Protein 7F44 (pdb70)

Solvent-accessible surface area: 12799 Å² total; per-residue (Å²): 159,48,0,170,50,33,26,0,0,0,2,27,2,46,29,88,69,21,43,2,30,13,0,0,89,7,0,59,124,18,32,8,83,0,0,0,4,23,57,60,112,183,50,61,129,109,0,52,71,0,19,149,56,9,118,23,53,16,36,18,77,6,62,13,41,33,104,125,9,6,92,76,0,7,65,68,0,38,130,77,4,22,100,46,157,80,91,0,0,19,0,0,0,0,21,30,47,106,10,24,84,96,1,52,109,39,92,88,116,156,15,36,52,198,111,1,22,114,68,0,48,61,32,0,6,88,0,0,40,5,0,2,136,25,0,95,145,16,0,30,49,64,123,6,2,1,1,0,20,7,34,20,11,20,122,43,151,30,112,53,47,19,0,15,6,88,0,17,41,42,0,13,32,11,0,122,168,15,12,99,64,4,36,84,55,28,1,31,0,1,0,0,2,8,6,15,19,96,26,152,72,18,32,63,99,158,46,81,82,152,36,0,50,59,3,57,100,31,2,69,103,120,96,22,10,46,35,119,57,0,0,59,17,0,14,66,2,6,1,72,184,0,85,78,53,70,26,83,30,52,63,23,12,11,24,33,49,101,46,100,117,7,151,86,64,114,187

Nearest PDB structures (foldseek):
  7fcm-assembly1_B  TM=9.815E-01  e=1.476E-53  Moraxella catarrhalis BBH18
  6ahe-assembly1_B  TM=9.814E-01  e=4.246E-41  Acinetobacter baumannii ATCC 19606 = CIP 70.34 = JCM 6841
  7umy-assembly2_D-4  TM=9.791E-01  e=4.805E-41  Acinetobacter baumannii ATCC 19606 = CIP 70.34 = JCM 6841
  7umx-assembly2_F-4  TM=9.691E-01  e=4.246E-41  Acinetobacter baumannii ATCC 19606 = CIP 70.34 = JCM 6841
  4m87-assembly1_A  TM=9.704E-01  e=3.430E-35  Neisseria meningitidis FAM18

Sequence (267 aa):
MLLKGQRF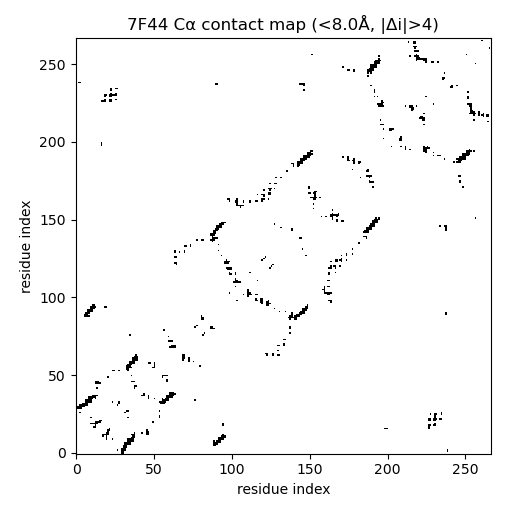VVTGIASKLSIAWAIAESLHREGAQLILTYPNDKIKKRVDMAAEAFDAVAVIECDVGSDESIQVCFDEIAKHWGVGDDKGIDGIVHAIGFAPADQLDGDFTQATTREGSQIAHDISSYSFVALAKAGRELLAARQGSLLTLTYEGSISVLPNYNVMGMAKASLEASVRYLASSLGGEGIRVNAISAGPIRTLAASGIKSFRRMLDVSEKIAPLQRNVSQEEVGNAALFLLSPWASGITGEILFVDAGFNTVAISEKIMM

Radius of gyration: 18.17 Å; Cα contacts (8 Å, |Δi|>4): 540; chains: 1; bounding box: 51×39×46 Å

Foldseek 3Di:
DQQAPAEEEFEDQQACQALSLLLLVLNLVRHYAYEYEAADDVSQVRRVVSCVVRVHPYYAYANLLDLVRLQVRLVVVCVVAVDDLRHAHQEYEAEWFDFPLQCQDFDLVVRHDPVRLVVRQSTLAVSQVSNCVSRQVRCLSVLHEYEYEAAPLLPDPDHSCHSNNVSRVRNLVVQQVSCVVRCVSNYAGEYEHAAQEDDPVQCPDPVSVVVQQVLLQFAPVSHFDGSNLVSVVSSCCRTPVVSVDHSYHHYHGNRNVPGDADPSNVD

Structure (mmCIF, N/CA/C/O backbone):
data_7F44
#
_entry.id   7F44
#
_cell.length_a   76.500
_cell.length_b   76.500
_cell.length_c   99.725
_cell.angle_alpha   90.000
_cell.angle_beta   90.000
_cell.angle_gamma   90.000
#
_symmetry.space_group_name_H-M   'P 42 21 2'
#
loop_
_entity.id
_entity.type
_entity.pdbx_description
1 polymer 'Enoyl-[acyl-carrier-protein] reductase [NADH]'
2 non-polymer NICOTINAMIDE-ADENINE-DINUCLEOTIDE
3 non-polymer 'CALCIUM ION'
4 non-polymer GLYCEROL
5 water water
#
loop_
_atom_site.group_PDB
_atom_site.id
_atom_site.type_symbol
_atom_site.label_atom_id
_atom_site.label_alt_id
_atom_site.label_comp_id
_atom_site.label_asym_id
_atom_site.label_entity_id
_atom_site.label_seq_id
_atom_site.pdbx_PDB_ins_code
_atom_site.Cartn_x
_atom_site.Cartn_y
_atom_site.Cartn_z
_atom_site.occupancy
_atom_site.B_iso_or_equiv
_atom_site.auth_seq_id
_atom_site.auth_comp_id
_atom_site.auth_asym_id
_atom_site.auth_atom_id
_atom_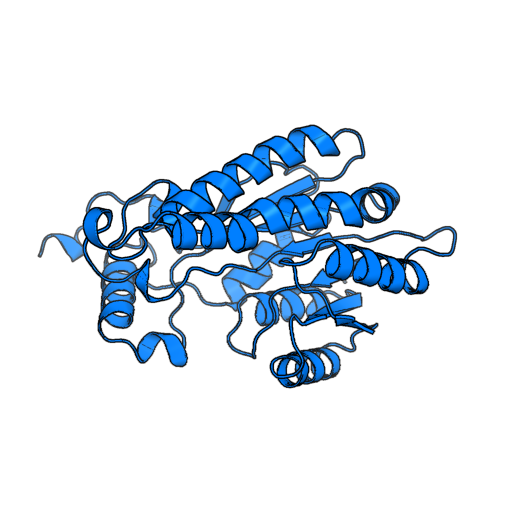site.pdbx_PDB_model_num
ATOM 1 N N . MET A 1 14 ? 5.321 2.950 36.739 1.00 93.86 1 MET A N 1
ATOM 2 C CA . MET A 1 14 ? 4.877 1.540 36.467 1.00 93.48 1 MET A CA 1
ATOM 3 C C . MET A 1 14 ? 5.542 1.037 35.182 1.00 92.40 1 MET A C 1
ATOM 4 O O . MET A 1 14 ? 6.628 0.467 35.260 1.00 87.06 1 MET A O 1
ATOM 9 N N . LEU A 1 15 ? 4.928 1.291 34.006 1.00 89.88 2 LEU A N 1
ATOM 10 C CA . LEU A 1 15 ? 5.300 0.602 32.769 1.00 80.43 2 LEU A CA 1
ATOM 11 C C . LEU A 1 15 ? 6.717 0.944 32.301 1.00 76.79 2 LEU A C 1
ATOM 12 O O . LEU A 1 15 ? 7.383 0.067 31.759 1.00 69.63 2 LEU A O 1
ATOM 17 N N . LEU A 1 16 ? 7.188 2.179 32.553 1.00 74.50 3 LEU A N 1
ATOM 18 C CA . LEU 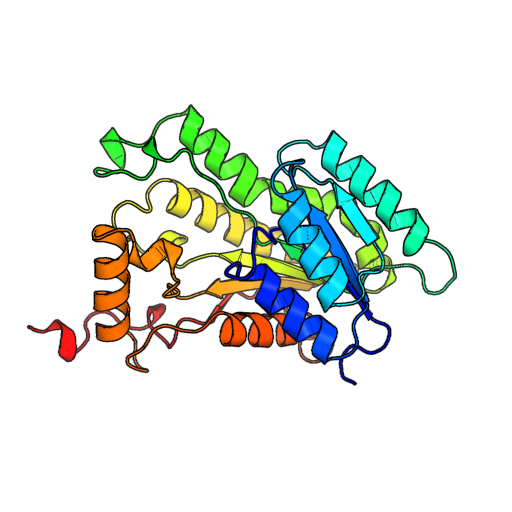A 1 16 ? 8.477 2.627 32.043 1.00 78.14 3 LEU A CA 1
ATOM 19 C C . LEU A 1 16 ? 9.441 2.991 33.174 1.00 84.56 3 LEU A C 1
ATOM 20 O O . LEU A 1 16 ? 10.385 3.764 32.967 1.00 71.58 3 LEU A O 1
ATOM 25 N N . LYS A 1 17 ? 9.216 2.390 34.351 1.00 90.03 4 LYS A N 1
ATOM 26 C CA . LYS A 1 17 ? 10.003 2.619 35.556 1.00 83.75 4 LYS A CA 1
ATOM 27 C C . LYS A 1 17 ? 11.490 2.409 35.266 1.00 73.58 4 LYS A C 1
ATOM 28 O O . LYS A 1 17 ? 11.909 1.320 34.879 1.00 75.90 4 LYS A O 1
ATOM 34 N N . GLY A 1 18 ? 12.285 3.467 35.443 1.00 67.67 5 GLY A N 1
ATOM 35 C CA . GLY A 1 18 ? 13.721 3.353 35.257 1.00 67.67 5 GLY A CA 1
ATOM 36 C C . GLY A 1 18 ? 14.132 3.350 33.785 1.00 73.57 5 GLY A C 1
ATOM 37 O O . GLY A 1 18 ? 15.267 3.018 33.461 1.00 74.71 5 GLY A O 1
ATOM 38 N N . GLN A 1 19 ? 13.218 3.743 32.890 1.00 75.05 6 GLN A N 1
ATOM 39 C CA . GLN A 1 19 ? 13.563 3.806 31.476 1.00 70.55 6 GLN A CA 1
ATOM 40 C C . GLN A 1 19 ? 13.833 5.257 31.076 1.00 57.71 6 GLN A C 1
ATOM 41 O O . GLN A 1 19 ? 13.241 6.181 31.627 1.00 70.30 6 GLN A O 1
ATOM 47 N N . ARG A 1 20 ? 14.719 5.432 30.096 1.00 56.20 7 ARG A N 1
ATOM 48 C CA . ARG A 1 20 ? 15.224 6.742 29.723 1.00 61.34 7 ARG A CA 1
ATOM 49 C C . ARG A 1 20 ? 14.887 7.057 28.268 1.00 63.67 7 ARG A C 1
ATOM 50 O O . ARG A 1 20 ? 15.183 6.257 27.372 1.00 64.69 7 ARG A O 1
ATOM 58 N N . PHE A 1 21 ? 14.354 8.270 28.043 1.00 58.84 8 PHE A N 1
ATOM 59 C CA . PHE A 1 21 ? 13.941 8.706 26.717 1.00 61.45 8 PHE A CA 1
ATOM 60 C C . PHE A 1 21 ? 14.495 10.090 26.395 1.00 56.40 8 PHE A C 1
ATOM 61 O O . PHE A 1 21 ? 14.503 10.962 27.241 1.00 59.54 8 PHE A O 1
ATOM 69 N N . VAL A 1 22 ? 14.963 10.274 25.160 1.00 52.62 9 VAL A N 1
ATOM 70 C CA . VAL A 1 22 ? 15.336 11.575 24.636 1.00 52.06 9 VAL A CA 1
ATOM 71 C C . VAL A 1 22 ? 14.156 12.036 23.782 1.00 59.94 9 VAL A C 1
ATOM 72 O O . VAL A 1 22 ? 13.762 11.328 22.857 1.00 56.27 9 VAL A O 1
ATOM 76 N N . VAL A 1 23 ? 13.572 13.194 24.109 1.00 59.59 10 VAL A N 1
ATOM 77 C CA . VAL A 1 23 ? 12.431 13.716 23.369 1.00 59.39 10 VAL A CA 1
ATOM 78 C C . VAL A 1 23 ? 12.861 15.003 22.679 1.00 63.93 10 VAL A C 1
ATOM 79 O O . VAL A 1 23 ? 13.364 15.915 23.333 1.00 72.15 10 VAL A O 1
ATOM 83 N N . THR A 1 24 ? 12.639 15.076 21.361 1.00 60.84 11 THR A N 1
ATOM 84 C CA . THR A 1 24 ? 12.881 16.291 20.593 1.00 58.45 11 THR A CA 1
ATOM 85 C C . THR A 1 24 ? 11.548 16.888 20.202 1.00 53.29 11 THR A C 1
ATOM 86 O O . THR A 1 24 ? 10.522 16.279 20.450 1.00 63.99 11 THR A O 1
ATOM 90 N N . GLY A 1 25 ? 11.595 18.100 19.657 1.00 54.39 12 GLY A N 1
ATOM 91 C CA . GLY A 1 25 ? 10.472 18.694 18.956 1.00 53.47 12 GLY A CA 1
ATOM 92 C C . GLY A 1 25 ? 9.442 19.355 19.862 1.00 66.48 12 GLY A C 1
ATOM 93 O O . GLY A 1 25 ? 8.445 19.868 19.346 1.00 66.58 12 GLY A O 1
ATOM 94 N N . ILE A 1 26 ? 9.675 19.362 21.190 1.00 63.79 13 ILE A N 1
ATOM 95 C CA . ILE A 1 26 ? 8.814 20.145 22.082 1.00 65.63 13 ILE A CA 1
ATOM 96 C C . ILE A 1 26 ? 8.976 21.638 21.782 1.00 71.89 13 ILE A C 1
ATOM 97 O O . ILE A 1 26 ? 10.010 22.237 22.066 1.00 72.93 13 ILE A O 1
ATOM 102 N N . ALA A 1 27 ? 7.943 22.245 21.197 1.00 75.40 14 ALA A N 1
ATOM 103 C CA . ALA A 1 27 ? 7.994 23.669 20.924 1.00 69.91 14 ALA A CA 1
ATOM 104 C C . ALA A 1 27 ? 7.102 24.399 21.929 1.00 82.40 14 ALA A C 1
ATOM 105 O O . ALA A 1 27 ? 7.377 25.550 22.252 1.00 90.32 14 ALA A O 1
ATOM 107 N N . SER A 1 28 ? 6.059 23.725 22.444 1.00 75.76 15 SER A N 1
ATOM 108 C CA . SER A 1 28 ? 5.141 24.329 23.405 1.00 76.90 15 SER A CA 1
ATOM 109 C C . SER A 1 28 ? 4.235 23.262 24.010 1.00 79.21 15 SER A C 1
ATOM 110 O O . SER A 1 28 ? 4.478 22.077 23.805 1.00 79.13 15 SER A O 1
ATOM 113 N N . LYS A 1 29 ? 3.188 23.709 24.728 1.00 82.07 16 LYS A N 1
ATOM 114 C CA . LYS A 1 29 ? 2.211 22.859 25.404 1.00 85.08 16 LYS A CA 1
ATOM 115 C C . LYS A 1 29 ? 1.294 22.197 24.377 1.00 87.45 16 LYS A C 1
ATOM 116 O O . LYS A 1 29 ? 0.707 21.157 24.666 1.00 86.75 16 LYS A O 1
ATOM 122 N N . LEU A 1 30 ? 1.182 22.809 23.189 1.00 79.09 17 LEU A N 1
ATOM 123 C CA . LEU A 1 30 ? 0.338 22.303 22.115 1.00 87.81 17 LEU A CA 1
ATOM 124 C C . LEU A 1 30 ? 1.062 21.252 21.262 1.00 93.06 17 LEU A C 1
ATOM 125 O O . LEU A 1 30 ? 0.401 20.456 20.600 1.00 94.35 17 LEU A O 1
ATOM 130 N N . SER A 1 31 ? 2.407 21.247 21.287 1.00 85.64 18 SER A N 1
ATOM 131 C CA . SER A 1 31 ? 3.231 20.267 20.590 1.00 72.60 18 SER A CA 1
ATOM 132 C C . SER A 1 31 ? 2.807 18.829 20.922 1.00 82.44 18 SER A C 1
ATOM 133 O O . SER A 1 31 ? 2.578 18.480 22.091 1.00 75.35 18 SER A O 1
ATOM 136 N N . ILE A 1 32 ? 2.752 17.982 19.877 1.00 65.12 19 ILE A N 1
ATOM 137 C CA . ILE A 1 32 ? 2.482 16.567 20.059 1.00 56.52 19 ILE A CA 1
ATOM 138 C C . ILE A 1 32 ? 3.569 15.985 20.952 1.00 56.28 19 ILE A C 1
ATOM 139 O O . ILE A 1 32 ? 3.297 15.088 21.763 1.00 57.52 19 ILE A O 1
ATOM 144 N N . ALA A 1 33 ? 4.790 16.525 20.819 1.00 52.90 20 ALA A N 1
ATOM 145 C CA . ALA A 1 33 ? 5.900 16.011 21.609 1.00 61.01 20 ALA A CA 1
ATOM 146 C C . ALA A 1 33 ? 5.745 16.303 23.114 1.00 62.80 20 ALA A C 1
ATOM 147 O O . ALA A 1 33 ? 6.257 15.540 23.952 1.00 57.25 20 ALA A O 1
ATOM 149 N N . TRP A 1 34 ? 5.027 17.382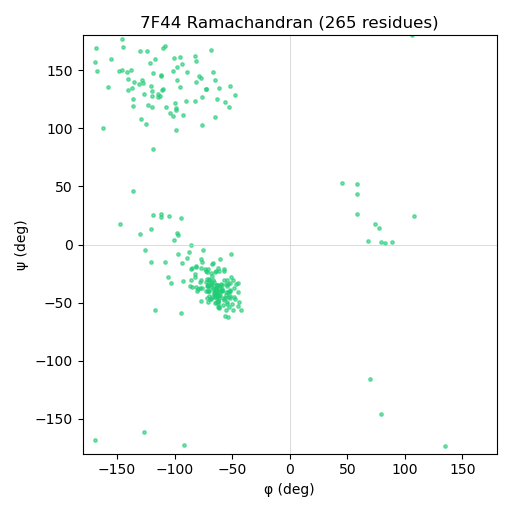 23.470 1.00 56.87 21 TRP A N 1
ATOM 150 C CA . TRP A 1 34 ? 4.727 17.636 24.880 1.00 61.11 21 TRP A CA 1
ATOM 151 C C . TRP A 1 34 ? 3.874 16.487 25.424 1.00 66.03 21 TRP A C 1
ATOM 152 O O . TRP A 1 34 ? 4.131 15.931 26.495 1.00 66.46 21 TRP A O 1
ATOM 163 N N . ALA A 1 35 ? 2.839 16.139 24.657 1.00 66.34 22 ALA A N 1
ATOM 164 C CA . ALA A 1 35 ? 1.918 15.085 25.045 1.00 61.77 22 ALA A CA 1
ATOM 165 C C . ALA A 1 35 ? 2.674 13.760 25.092 1.00 61.17 22 ALA A C 1
ATOM 166 O O . ALA A 1 35 ? 2.460 12.941 25.977 1.00 63.82 22 ALA A O 1
ATOM 168 N N . ILE A 1 36 ? 3.610 13.578 24.160 1.00 61.22 23 ILE A N 1
ATOM 169 C CA . ILE A 1 36 ? 4.389 12.355 24.210 1.00 60.20 23 ILE A CA 1
ATOM 170 C C . ILE A 1 36 ? 5.170 12.344 25.524 1.00 59.10 23 ILE A C 1
ATOM 171 O O . ILE A 1 36 ? 5.085 11.371 26.266 1.00 58.81 23 ILE A O 1
ATOM 176 N N . ALA A 1 37 ? 5.940 13.412 25.792 1.00 62.71 24 ALA A N 1
ATOM 177 C CA . ALA A 1 37 ? 6.712 13.512 27.029 1.00 63.34 24 ALA A CA 1
ATOM 178 C C . ALA A 1 37 ? 5.825 13.171 28.230 1.00 64.36 24 ALA A C 1
ATOM 179 O O . ALA A 1 37 ? 6.177 12.326 29.058 1.00 60.01 24 ALA A O 1
ATOM 181 N N . GLU A 1 38 ? 4.617 13.744 28.229 1.00 62.49 25 GLU A N 1
ATOM 182 C CA . GLU A 1 38 ? 3.655 13.587 29.305 1.00 68.53 25 GLU A CA 1
ATOM 183 C C . GLU A 1 38 ? 3.327 12.121 29.532 1.00 73.90 25 GLU A C 1
ATOM 184 O O . GLU A 1 38 ? 3.394 11.661 30.671 1.00 72.13 25 GLU A O 1
ATOM 190 N N . SER A 1 39 ? 2.958 11.413 28.452 1.00 72.60 26 SER A N 1
ATOM 191 C CA . SER A 1 39 ? 2.594 10.006 28.547 1.00 65.41 26 SER A CA 1
ATOM 192 C C . SER A 1 39 ? 3.757 9.202 29.124 1.00 65.58 26 SER A C 1
ATOM 193 O O . SER A 1 39 ? 3.538 8.277 29.908 1.00 67.45 26 SER A O 1
ATOM 196 N N . LEU A 1 40 ? 4.991 9.550 28.714 1.00 64.42 27 LEU A N 1
ATOM 197 C CA . LEU A 1 40 ? 6.172 8.777 29.093 1.00 67.48 27 LEU A CA 1
ATOM 198 C C . LEU A 1 40 ? 6.455 8.967 30.591 1.00 73.15 27 LEU A C 1
ATOM 199 O O . LEU A 1 40 ? 6.753 8.013 31.309 1.00 75.69 27 LEU A O 1
ATOM 204 N N . HIS A 1 41 ? 6.366 10.218 31.048 1.00 70.62 28 HIS A N 1
ATOM 205 C CA . HIS A 1 41 ? 6.587 10.582 32.438 1.00 72.17 28 HIS A CA 1
ATOM 206 C C . HIS A 1 41 ? 5.548 9.889 33.320 1.00 74.24 28 HIS A C 1
ATOM 207 O O . HIS A 1 41 ? 5.908 9.198 34.269 1.00 74.62 28 HIS A O 1
ATOM 214 N N . ARG A 1 42 ? 4.265 10.028 32.956 1.00 74.86 29 ARG A N 1
ATOM 215 C CA . ARG A 1 42 ? 3.152 9.407 33.664 1.00 68.25 29 ARG A CA 1
ATOM 216 C C . ARG A 1 42 ? 3.460 7.945 34.002 1.00 76.02 29 ARG A C 1
ATOM 217 O O . ARG A 1 42 ? 3.026 7.454 35.044 1.00 81.16 29 ARG A O 1
ATOM 225 N N . GLU A 1 43 ? 4.225 7.260 33.135 1.00 76.37 30 GLU A N 1
ATOM 226 C CA . GLU A 1 43 ? 4.438 5.828 33.273 1.00 66.84 30 GLU A CA 1
ATOM 227 C C . GLU A 1 43 ? 5.789 5.526 33.917 1.00 73.08 30 GLU A C 1
ATOM 228 O O . GLU A 1 43 ? 6.179 4.359 34.016 1.00 71.82 30 GLU A O 1
ATOM 234 N N . GLY A 1 44 ? 6.513 6.579 34.318 1.00 69.31 31 GLY A N 1
ATOM 235 C CA . GLY A 1 44 ? 7.622 6.394 35.234 1.00 66.53 31 GLY A CA 1
ATOM 236 C C . GLY A 1 44 ? 8.981 6.561 34.570 1.00 72.55 31 GLY A C 1
ATOM 237 O O . GLY A 1 44 ? 9.988 6.035 35.058 1.00 78.87 31 GLY A O 1
ATOM 238 N N . ALA A 1 45 ? 9.006 7.319 33.474 1.00 70.82 32 ALA A N 1
ATOM 239 C CA . ALA A 1 45 ? 10.208 7.380 32.660 1.00 69.12 32 ALA A CA 1
ATOM 240 C C . ALA A 1 45 ? 11.008 8.623 33.016 1.00 64.81 32 ALA A C 1
ATOM 241 O O . ALA A 1 45 ? 10.431 9.641 33.385 1.00 67.15 32 ALA A O 1
ATOM 243 N N . GLN A 1 46 ? 12.327 8.526 32.803 1.00 61.86 33 GLN A N 1
ATOM 244 C CA . GLN A 1 46 ? 13.249 9.643 32.879 1.00 64.81 33 GLN A CA 1
ATOM 245 C C . GLN A 1 46 ? 13.486 10.224 31.488 1.00 65.71 33 GLN A C 1
ATOM 246 O O . GLN A 1 46 ? 13.801 9.500 30.542 1.00 71.25 33 GLN A O 1
ATOM 252 N N . LEU A 1 47 ? 13.457 11.551 31.418 1.00 64.44 34 LEU A N 1
ATOM 253 C CA . LEU A 1 47 ? 13.454 12.276 30.165 1.00 65.47 34 LEU A CA 1
ATOM 254 C C . LEU A 1 47 ? 14.670 13.192 30.072 1.00 71.08 34 LEU A C 1
ATOM 255 O O . LEU A 1 47 ? 15.009 13.906 31.013 1.00 70.68 34 LEU A O 1
ATOM 260 N N . ILE A 1 48 ? 15.294 13.200 28.898 1.00 65.90 35 ILE A N 1
ATOM 261 C CA . ILE A 1 48 ? 16.041 14.365 28.476 1.00 56.64 35 ILE A CA 1
ATOM 262 C C . ILE A 1 48 ? 15.269 14.986 27.322 1.00 67.92 35 ILE A C 1
ATOM 263 O O . ILE A 1 48 ? 14.778 14.278 26.443 1.00 77.86 35 ILE A O 1
ATOM 268 N N . LEU A 1 49 ? 15.117 16.309 27.386 1.00 73.46 36 LEU A N 1
ATOM 269 C CA . LEU A 1 49 ? 14.437 17.099 26.375 1.00 62.36 36 LEU A CA 1
ATOM 270 C C . LEU A 1 49 ? 15.482 17.965 25.684 1.00 68.72 36 LEU A C 1
ATOM 271 O O . LEU A 1 49 ? 16.466 18.360 26.303 1.00 68.41 36 LEU A O 1
ATOM 276 N N . THR A 1 50 ? 15.289 18.193 24.383 1.00 62.54 37 THR A N 1
ATOM 277 C CA . THR A 1 50 ? 16.209 18.986 23.594 1.00 60.00 37 THR A CA 1
ATOM 278 C C . THR A 1 50 ? 15.462 20.213 23.102 1.00 58.39 37 THR A C 1
ATOM 279 O O . THR A 1 50 ? 14.246 20.211 23.087 1.00 57.81 37 THR A O 1
ATOM 283 N N . TYR A 1 51 ? 16.203 21.260 22.719 1.00 62.73 38 TYR A N 1
ATOM 284 C CA . TYR A 1 51 ? 15.609 22.464 22.161 1.00 60.08 38 TYR A CA 1
ATOM 285 C C . TYR A 1 51 ? 16.478 22.887 20.983 1.00 64.88 38 TYR A C 1
ATOM 286 O O . TYR A 1 51 ? 17.679 22.581 20.958 1.00 67.21 38 TYR A O 1
ATOM 295 N N . PRO A 1 52 ? 15.895 23.541 19.952 1.00 61.91 39 PRO A N 1
ATOM 296 C CA . PRO A 1 52 ? 16.651 23.876 18.744 1.00 66.23 39 PRO A CA 1
ATOM 297 C C . PRO A 1 52 ? 17.425 25.180 18.874 1.00 70.69 39 PRO A C 1
ATOM 298 O O . PRO A 1 52 ? 18.520 25.287 18.337 1.00 77.05 39 PRO A O 1
ATOM 302 N N . ASN A 1 53 ? 16.821 26.155 19.567 1.00 84.84 40 ASN A N 1
ATOM 303 C CA . ASN A 1 53 ? 17.317 27.517 19.683 1.00 87.06 40 ASN A CA 1
ATOM 304 C C . ASN A 1 53 ? 16.979 28.061 21.071 1.00 98.97 40 ASN A C 1
ATOM 305 O O . ASN A 1 53 ? 16.274 27.411 21.852 1.00 82.98 40 ASN A O 1
ATOM 310 N N . ASP A 1 54 ? 17.440 29.297 21.321 1.00 108.07 41 ASP A N 1
ATOM 311 C CA . ASP A 1 54 ? 17.327 29.950 22.615 1.00 101.61 41 ASP A CA 1
ATOM 312 C C . ASP A 1 54 ? 15.907 30.464 22.847 1.00 101.31 41 ASP A C 1
ATOM 313 O O . ASP A 1 54 ? 15.441 30.482 23.987 1.00 94.25 41 ASP A O 1
ATOM 318 N N . LYS A 1 55 ? 15.207 30.831 21.764 1.00 107.33 42 LYS A N 1
ATOM 319 C CA . LYS A 1 55 ? 13.865 31.381 21.904 1.00 104.10 42 LYS A CA 1
ATOM 320 C C . LYS A 1 55 ? 12.827 30.296 22.181 1.00 110.16 42 LYS A C 1
ATOM 321 O O . LYS A 1 55 ? 11.757 30.598 22.705 1.00 117.82 42 LYS A O 1
ATOM 327 N N . ILE A 1 56 ? 13.151 29.041 21.846 1.00 110.57 43 ILE A N 1
ATOM 328 C CA . ILE A 1 56 ? 12.242 27.933 22.101 1.00 101.38 43 ILE A CA 1
ATOM 329 C C . ILE A 1 56 ? 12.596 27.304 23.446 1.00 91.94 43 ILE A C 1
ATOM 330 O O . ILE A 1 56 ? 11.787 26.590 24.042 1.00 91.77 43 ILE A O 1
ATOM 335 N N . LYS A 1 57 ? 13.797 27.629 23.931 1.00 78.55 44 LYS A N 1
ATOM 336 C CA . LYS A 1 57 ? 14.321 27.057 25.157 1.00 76.17 44 LYS A CA 1
ATOM 337 C C . LYS A 1 57 ? 13.349 27.257 26.322 1.00 76.28 44 LYS A C 1
ATOM 338 O O . LYS A 1 57 ? 13.275 26.400 27.200 1.00 76.26 44 LYS A O 1
ATOM 344 N N . LYS A 1 58 ? 12.566 28.345 26.300 1.00 78.00 45 LYS A N 1
ATOM 345 C CA . LYS A 1 58 ? 11.704 28.668 27.429 1.00 81.52 45 LYS A CA 1
ATOM 346 C C . LYS A 1 58 ? 10.621 27.607 27.592 1.00 77.25 45 LYS A C 1
ATOM 347 O O . LYS A 1 58 ? 10.319 27.204 28.714 1.00 83.61 45 LYS A O 1
ATOM 353 N N . ARG A 1 59 ? 10.038 27.175 26.468 1.00 86.61 46 ARG A N 1
ATOM 354 C CA . ARG A 1 59 ? 8.925 26.240 26.515 1.00 82.02 46 ARG A CA 1
ATOM 355 C C . ARG A 1 59 ? 9.443 24.876 26.939 1.00 74.63 46 ARG A C 1
ATOM 356 O O . ARG A 1 59 ? 8.790 24.177 27.709 1.00 68.18 46 ARG A O 1
ATOM 364 N N . VAL A 1 60 ? 10.655 24.554 26.481 1.00 69.38 47 VAL A N 1
ATOM 365 C CA . VAL A 1 60 ? 11.272 23.296 26.851 1.00 73.29 47 VAL A CA 1
ATOM 366 C C . VAL A 1 60 ? 11.498 23.238 28.365 1.00 74.18 47 VAL A C 1
ATOM 367 O O . VAL A 1 60 ? 11.084 22.265 28.996 1.00 70.75 47 VAL A O 1
ATOM 371 N N . ASP A 1 61 ? 12.081 24.302 28.953 1.00 79.40 48 ASP A N 1
ATOM 372 C CA . ASP A 1 61 ? 12.324 24.391 30.394 1.00 68.66 48 ASP A CA 1
ATOM 373 C C . ASP A 1 61 ? 11.045 24.098 31.194 1.00 67.71 48 ASP A C 1
ATOM 374 O O . ASP A 1 61 ? 11.043 23.309 32.142 1.00 68.18 48 ASP A O 1
ATOM 379 N N . MET A 1 62 ? 9.925 24.696 30.787 1.00 63.32 49 MET A N 1
ATOM 380 C CA . MET A 1 62 ? 8.670 24.439 31.480 1.00 75.78 49 MET A CA 1
ATOM 381 C C . MET A 1 62 ? 8.329 22.948 31.448 1.00 78.97 49 MET A C 1
ATOM 382 O O . MET A 1 62 ? 7.876 22.390 32.444 1.00 85.98 49 MET A O 1
ATOM 387 N N . ALA A 1 63 ? 8.610 22.292 30.318 1.00 77.97 50 ALA A N 1
ATOM 388 C CA . ALA A 1 63 ? 8.405 20.859 30.220 1.00 73.98 50 ALA A CA 1
ATOM 389 C C . ALA A 1 63 ? 9.352 20.145 31.179 1.00 70.44 50 ALA A C 1
ATOM 390 O O . ALA A 1 63 ? 8.943 19.232 31.898 1.00 76.61 50 ALA A O 1
ATOM 392 N N . ALA A 1 64 ? 10.619 20.575 31.177 1.00 67.33 51 ALA A N 1
ATOM 393 C CA . ALA A 1 64 ? 11.609 20.097 32.133 1.00 74.98 51 ALA A CA 1
ATOM 394 C C . ALA A 1 64 ? 11.031 20.137 33.545 1.00 77.45 51 ALA A C 1
ATOM 395 O O . ALA A 1 64 ? 11.108 19.144 34.276 1.00 77.86 51 ALA A O 1
ATOM 397 N N . GLU A 1 65 ? 10.402 21.272 33.881 1.00 73.34 52 GLU A N 1
ATOM 398 C CA . GLU A 1 65 ? 9.740 21.450 35.166 1.00 81.79 52 GLU A CA 1
ATOM 399 C C . GLU A 1 65 ? 8.613 20.435 35.338 1.00 79.21 52 GLU A C 1
ATOM 400 O O . GLU A 1 65 ? 8.571 19.716 36.329 1.00 84.18 52 GLU A O 1
ATOM 406 N N . ALA A 1 66 ? 7.687 20.382 34.378 1.00 80.83 53 ALA A N 1
ATOM 407 C CA . ALA A 1 66 ? 6.496 19.563 34.553 1.00 77.12 53 ALA A CA 1
ATOM 408 C C . ALA A 1 66 ? 6.829 18.073 34.698 1.00 74.42 53 ALA A C 1
ATOM 409 O O . ALA A 1 66 ? 6.018 17.305 35.216 1.00 70.44 53 ALA A O 1
ATOM 411 N N . PHE A 1 67 ? 8.014 17.646 34.247 1.00 73.25 54 PHE A N 1
ATOM 412 C CA . PHE A 1 67 ? 8.238 16.217 34.091 1.00 83.12 54 PHE A CA 1
ATOM 413 C C . PHE A 1 67 ? 9.542 15.777 34.752 1.00 87.63 54 PHE A C 1
ATOM 414 O O . PHE A 1 67 ? 9.960 14.637 34.555 1.00 93.34 54 PHE A O 1
ATOM 422 N N . ASP A 1 68 ? 10.179 16.681 35.512 1.00 87.29 55 ASP A N 1
ATOM 423 C CA . ASP A 1 68 ? 11.376 16.373 36.285 1.00 85.59 55 ASP A CA 1
ATOM 424 C C . ASP A 1 68 ? 12.489 15.869 35.368 1.00 77.52 55 ASP A C 1
ATOM 425 O O . ASP A 1 68 ? 13.088 14.832 35.634 1.00 79.38 55 ASP A O 1
ATOM 430 N N . ALA A 1 69 ? 12.780 16.634 34.312 1.00 81.31 56 ALA A N 1
ATOM 431 C CA . ALA A 1 69 ? 13.734 16.239 33.288 1.00 73.26 56 ALA A CA 1
ATOM 432 C C . ALA A 1 69 ? 15.133 16.103 33.879 1.00 78.43 56 ALA A C 1
ATOM 433 O O . ALA A 1 69 ? 15.656 17.037 34.476 1.00 89.42 56 ALA A O 1
ATOM 435 N N . VAL A 1 70 ? 15.732 14.928 33.684 1.00 73.09 57 VAL A N 1
ATOM 436 C CA . VAL A 1 70 ? 17.140 14.709 33.951 1.00 64.81 57 VAL A CA 1
ATOM 437 C C . VAL A 1 70 ? 17.955 15.880 33.398 1.00 67.11 57 VAL A C 1
ATOM 438 O O . VAL A 1 70 ? 18.893 16.327 34.049 1.00 87.53 57 VAL A O 1
ATOM 442 N N . ALA A 1 71 ? 17.619 16.384 32.204 1.00 66.95 58 ALA A N 1
ATOM 443 C CA . ALA A 1 71 ? 18.473 17.365 31.541 1.00 58.58 58 ALA A CA 1
ATOM 444 C C . ALA A 1 71 ? 17.745 17.975 30.355 1.00 70.47 58 ALA A C 1
ATOM 445 O O . ALA A 1 71 ? 16.839 17.348 29.816 1.00 83.51 58 ALA A O 1
ATOM 447 N N . VAL A 1 72 ? 18.181 19.182 29.959 1.00 67.66 59 VAL A N 1
ATOM 448 C CA . VAL A 1 72 ? 17.650 19.930 28.830 1.00 64.16 59 VAL A CA 1
ATOM 449 C C . VAL A 1 72 ? 18.829 20.356 27.964 1.00 72.81 59 VAL A C 1
ATOM 450 O O . VAL A 1 72 ? 19.555 21.267 28.347 1.00 86.66 59 VAL A O 1
ATOM 454 N N . ILE A 1 73 ? 18.974 19.734 26.783 1.00 61.39 60 ILE A N 1
ATOM 455 C CA . ILE A 1 73 ? 20.155 19.904 25.954 1.00 57.20 60 ILE A CA 1
ATOM 456 C C . ILE A 1 73 ? 19.792 20.500 24.595 1.00 67.18 60 ILE A C 1
ATOM 457 O O . ILE A 1 73 ? 18.704 20.288 24.052 1.00 65.59 60 ILE A O 1
ATOM 462 N N . GLU A 1 74 ? 20.711 21.297 24.056 1.00 67.85 61 GLU A N 1
ATOM 463 C CA . GLU A 1 74 ? 20.442 21.945 22.788 1.00 72.65 61 GLU A CA 1
ATOM 464 C C . GLU A 1 74 ? 20.667 20.911 21.693 1.00 75.40 61 GLU A C 1
ATOM 465 O O . GLU A 1 74 ? 21.555 20.069 21.820 1.00 83.36 61 GLU A O 1
ATOM 471 N N . CYS A 1 75 ? 19.849 20.997 20.635 1.00 71.42 62 CYS A N 1
ATOM 472 C CA . CYS A 1 75 ? 19.939 20.096 19.497 1.00 72.12 62 CYS A CA 1
ATOM 473 C C . CYS A 1 75 ? 19.199 20.690 18.301 1.00 67.92 62 CYS A C 1
ATOM 474 O O . CYS A 1 75 ? 17.972 20.643 18.229 1.00 72.37 62 CYS A O 1
ATOM 477 N N . ASP A 1 76 ? 19.979 21.281 17.393 1.00 70.39 63 ASP A N 1
ATOM 478 C CA . ASP A 1 76 ? 19.525 21.676 16.072 1.00 80.04 63 ASP A CA 1
ATOM 479 C C . ASP A 1 76 ? 19.823 20.520 15.120 1.00 73.43 63 ASP A C 1
ATOM 480 O O . ASP A 1 76 ? 20.986 20.235 14.840 1.00 65.57 63 ASP A O 1
ATOM 485 N N . VAL A 1 77 ? 18.760 19.862 14.639 1.00 73.10 64 VAL A N 1
ATOM 486 C CA . VAL A 1 77 ? 18.886 18.687 13.791 1.00 66.46 64 VAL A CA 1
ATOM 487 C C . VAL A 1 77 ? 19.295 19.119 12.391 1.00 64.76 64 VAL A C 1
ATOM 488 O O . VAL A 1 77 ? 19.555 18.277 11.543 1.00 72.90 64 VAL A O 1
ATOM 492 N N . GLY A 1 78 ? 19.359 20.435 12.169 1.00 69.86 65 GLY A N 1
ATOM 493 C CA . GLY A 1 78 ? 20.005 20.989 10.989 1.00 69.37 65 GLY A CA 1
ATOM 494 C C . GLY A 1 78 ? 21.534 20.985 11.061 1.00 77.04 65 GLY A C 1
ATOM 495 O O . GLY A 1 78 ? 22.182 21.216 10.051 1.00 86.16 65 GLY A O 1
ATOM 496 N N . SER A 1 79 ? 22.116 20.734 12.245 1.00 84.38 66 SER A N 1
ATOM 497 C CA . SER A 1 79 ? 23.564 20.765 12.416 1.00 73.53 66 SER A CA 1
ATOM 498 C C . SER A 1 79 ? 24.096 19.434 12.956 1.00 78.65 66 SER A C 1
ATOM 499 O O . SER A 1 79 ? 23.732 18.986 14.046 1.00 79.58 66 SER A O 1
ATOM 502 N N . ASP A 1 80 ? 24.974 18.797 12.177 1.00 71.67 67 ASP A N 1
ATOM 503 C CA . ASP A 1 80 ? 25.512 17.509 12.567 1.00 77.45 67 ASP A CA 1
ATOM 504 C C . ASP A 1 80 ? 26.322 17.719 13.839 1.00 83.88 67 ASP A C 1
ATOM 505 O O . ASP A 1 80 ? 26.343 16.866 14.722 1.00 88.60 67 ASP A O 1
ATOM 510 N N . GLU A 1 81 ? 26.973 18.884 13.912 1.00 82.60 68 GLU A N 1
ATOM 511 C CA . GLU A 1 81 ? 27.840 19.227 15.023 1.00 92.99 68 GLU A CA 1
ATOM 512 C C . GLU A 1 81 ? 26.981 19.383 16.275 1.00 92.05 68 GLU A C 1
ATOM 513 O O . GLU A 1 81 ? 27.309 18.845 17.336 1.00 87.93 68 GLU A O 1
ATOM 519 N N . SER A 1 82 ? 25.858 20.097 16.115 1.00 81.30 69 SER A N 1
ATOM 520 C CA . SER A 1 82 ? 24.881 20.262 17.178 1.00 78.25 69 SER A CA 1
ATOM 521 C C . SER A 1 82 ? 24.402 18.900 17.698 1.00 81.08 69 SER A C 1
ATOM 522 O O . SER A 1 82 ? 24.275 18.701 18.910 1.00 73.32 69 SER A O 1
ATOM 525 N N . ILE A 1 83 ? 24.172 17.946 16.781 1.00 69.64 70 ILE A N 1
ATOM 526 C CA . ILE A 1 83 ? 23.619 16.658 17.171 1.00 73.43 70 ILE A CA 1
ATOM 527 C C . ILE A 1 83 ? 24.690 15.879 17.929 1.00 74.76 70 ILE A C 1
ATOM 528 O O . ILE A 1 83 ? 24.391 15.201 18.911 1.00 71.73 70 ILE A O 1
ATOM 533 N N . GLN A 1 84 ? 25.937 15.979 17.453 1.00 76.07 71 GLN A N 1
ATOM 534 C CA . GLN A 1 84 ? 27.027 15.212 18.032 1.00 76.15 71 GLN A CA 1
ATOM 535 C C . GLN A 1 84 ? 27.229 15.625 19.484 1.00 78.58 71 GLN A C 1
ATOM 536 O O . GLN A 1 84 ? 27.377 14.771 20.359 1.00 84.76 71 GLN A O 1
ATOM 542 N N . VAL A 1 85 ? 27.208 16.939 19.728 1.00 72.44 72 VAL A N 1
ATOM 543 C CA . VAL A 1 85 ? 27.533 17.427 21.055 1.00 72.93 72 VAL A CA 1
ATOM 544 C C . VAL A 1 85 ? 26.385 17.099 22.015 1.00 79.75 72 VAL A C 1
ATOM 545 O O . VAL A 1 85 ? 26.607 16.722 23.176 1.00 72.51 72 VAL A O 1
ATOM 549 N N . CYS A 1 86 ? 25.158 17.164 21.483 1.00 71.05 73 CYS A N 1
ATOM 550 C CA . CYS A 1 86 ? 23.982 16.758 22.228 1.00 65.45 73 CYS A CA 1
ATOM 551 C C . CYS A 1 86 ? 24.195 15.330 22.727 1.00 64.26 73 CYS A C 1
ATOM 552 O O . CYS A 1 86 ? 24.060 15.037 23.911 1.00 67.64 73 CYS A O 1
ATOM 555 N N . PHE A 1 87 ? 24.579 14.432 21.824 1.00 62.98 74 PHE A N 1
ATOM 556 C CA . PHE A 1 87 ? 24.701 13.046 22.236 1.00 74.14 74 PHE A CA 1
ATOM 557 C C . PHE A 1 87 ? 25.915 12.849 23.151 1.00 71.38 74 PHE A C 1
ATOM 558 O O . PHE A 1 87 ? 25.924 11.930 23.966 1.00 78.03 74 PHE A O 1
ATOM 566 N N . ASP A 1 88 ? 26.916 13.733 23.056 1.00 75.87 75 ASP A N 1
ATOM 567 C CA . ASP A 1 88 ? 28.017 13.737 24.015 1.00 73.02 75 ASP A CA 1
ATOM 568 C C . ASP A 1 88 ? 27.507 14.068 25.412 1.00 68.32 75 ASP A C 1
ATOM 569 O O . ASP A 1 88 ? 27.817 13.346 26.357 1.00 76.27 75 ASP A O 1
ATOM 574 N N . GLU A 1 89 ? 26.721 15.150 25.520 1.00 63.95 76 GLU A N 1
ATOM 575 C CA . GLU A 1 89 ? 26.100 15.526 26.782 1.00 65.16 76 GLU A CA 1
ATOM 576 C C . GLU A 1 89 ? 25.272 14.363 27.338 1.00 79.71 76 GLU A C 1
ATOM 577 O O . GLU A 1 89 ? 25.333 14.082 28.545 1.00 72.96 76 GLU A O 1
ATOM 583 N N . ILE A 1 90 ? 24.497 13.698 26.454 1.00 66.54 77 ILE A N 1
ATOM 584 C CA . ILE A 1 90 ? 23.614 12.622 26.880 1.00 65.31 77 ILE A CA 1
ATOM 585 C C . ILE A 1 90 ? 24.464 11.468 27.417 1.00 60.36 77 ILE A C 1
ATOM 586 O O . ILE A 1 90 ? 24.097 10.816 28.393 1.00 60.34 77 ILE A O 1
ATOM 591 N N . ALA A 1 91 ? 25.603 11.211 26.769 1.00 56.63 78 ALA A N 1
ATOM 592 C CA . ALA A 1 91 ? 26.502 10.156 27.216 1.00 71.91 78 ALA A CA 1
ATOM 593 C C . ALA A 1 91 ? 26.837 10.288 28.710 1.00 77.20 78 ALA A C 1
ATOM 594 O O . ALA A 1 91 ? 27.025 9.283 29.392 1.00 77.78 78 ALA A O 1
ATOM 596 N N . LYS A 1 92 ? 26.905 11.522 29.228 1.00 73.16 79 LYS A N 1
ATOM 597 C CA . LYS A 1 92 ? 27.445 11.753 30.560 1.00 73.52 79 LYS A CA 1
ATOM 598 C C . LYS A 1 92 ? 26.395 11.483 31.628 1.00 80.17 79 LYS A C 1
ATOM 599 O O . LYS A 1 92 ? 26.749 11.212 32.778 1.00 80.47 79 LYS A O 1
ATOM 605 N N . HIS A 1 93 ? 25.114 11.603 31.251 1.00 74.59 80 HIS A N 1
ATOM 606 C CA . HIS A 1 93 ? 24.056 11.187 32.157 1.00 70.07 80 HIS A CA 1
ATOM 607 C C . HIS A 1 93 ? 23.774 9.697 31.985 1.00 80.27 80 HIS A C 1
ATOM 608 O O . HIS A 1 93 ? 23.468 9.025 32.966 1.00 69.52 80 HIS A O 1
ATOM 615 N N . TRP A 1 94 ? 23.866 9.193 30.740 1.00 77.04 81 TRP A N 1
ATOM 616 C CA . TRP A 1 94 ? 23.181 7.955 30.418 1.00 74.27 81 TRP A CA 1
ATOM 617 C C . TRP A 1 94 ? 24.127 6.916 29.832 1.00 76.66 81 TRP A C 1
ATOM 618 O O . TRP A 1 94 ? 23.751 5.758 29.656 1.00 77.88 81 TRP A O 1
ATOM 629 N N . GLY A 1 95 ? 25.382 7.315 29.621 1.00 85.20 82 GLY A N 1
ATOM 630 C CA . GLY A 1 95 ? 26.353 6.414 29.027 1.00 85.73 82 GLY A CA 1
ATOM 631 C C . GLY A 1 95 ? 27.459 5.985 29.990 1.00 80.33 82 GLY A C 1
ATOM 632 O O . GLY A 1 95 ? 28.525 5.589 29.537 1.00 86.70 82 GLY A O 1
ATOM 633 N N . VAL A 1 96 ? 27.211 6.039 31.302 1.00 85.62 83 VAL A N 1
ATOM 634 C CA . VAL A 1 96 ? 28.218 5.593 32.256 1.00 85.36 83 VAL A CA 1
ATOM 635 C C . VAL A 1 96 ? 27.588 4.578 33.201 1.00 86.90 83 VAL A C 1
ATOM 636 O O . VAL A 1 96 ? 26.454 4.754 33.636 1.00 102.79 83 VAL A O 1
ATOM 640 N N . GLY A 1 97 ? 28.340 3.517 33.513 1.00 86.38 84 GLY A N 1
ATOM 641 C CA . GLY A 1 97 ? 27.835 2.467 34.380 1.00 92.14 84 GLY A CA 1
ATOM 642 C C . GLY A 1 97 ? 27.497 1.217 33.574 1.00 99.97 84 GLY A C 1
ATOM 643 O O . GLY A 1 97 ? 27.661 1.189 32.357 1.00 97.69 84 GLY A O 1
ATOM 644 N N . ASP A 1 98 ? 27.023 0.182 34.268 1.00 111.24 85 ASP A N 1
ATOM 645 C CA . ASP A 1 98 ? 26.736 -1.088 33.621 1.00 116.23 85 ASP A CA 1
ATOM 646 C C . ASP A 1 98 ? 25.333 -1.029 33.021 1.00 114.29 85 ASP A C 1
ATOM 647 O O . ASP A 1 98 ? 25.002 -1.788 32.112 1.00 111.46 85 ASP A O 1
ATOM 652 N N . ASP A 1 99 ? 24.548 -0.082 33.544 1.00 99.77 86 ASP A N 1
ATOM 653 C CA . ASP A 1 99 ? 23.172 0.205 33.189 1.00 93.12 86 ASP A CA 1
ATOM 654 C C . ASP A 1 99 ? 23.139 1.320 32.142 1.00 92.28 86 ASP A C 1
ATOM 655 O O . ASP A 1 99 ? 22.137 2.027 32.013 1.00 88.23 86 ASP A O 1
ATOM 660 N N . LYS A 1 100 ? 24.251 1.497 31.419 1.00 71.48 87 LYS A N 1
ATOM 661 C CA . LYS A 1 100 ? 24.356 2.549 30.425 1.00 85.44 87 LYS A CA 1
ATOM 662 C C . LYS A 1 100 ? 23.388 2.274 29.268 1.00 79.50 87 LYS A C 1
ATOM 663 O O . LYS A 1 100 ? 23.107 1.123 28.949 1.00 67.81 87 LYS A O 1
ATOM 669 N N . GLY A 1 101 ? 22.872 3.348 28.657 1.00 73.11 88 GLY A N 1
ATOM 670 C CA . GLY A 1 101 ? 22.063 3.261 27.449 1.00 71.83 88 GLY A CA 1
ATOM 671 C C . GLY A 1 101 ? 20.809 4.132 27.490 1.00 71.23 88 GLY A C 1
ATOM 672 O O . GLY A 1 101 ? 20.605 4.916 28.409 1.00 65.70 88 GLY A O 1
ATOM 673 N N . ILE A 1 102 ? 19.964 3.984 26.468 1.00 76.94 89 ILE A N 1
ATOM 674 C CA . ILE A 1 102 ? 18.768 4.794 26.285 1.00 65.99 89 ILE A CA 1
ATOM 675 C C . ILE A 1 102 ? 17.681 3.854 25.780 1.00 62.40 89 ILE A C 1
ATOM 676 O O . ILE A 1 102 ? 17.975 3.008 24.938 1.00 55.20 89 ILE A O 1
ATOM 681 N N . ASP A 1 103 ? 16.441 4.069 26.236 1.00 61.18 90 ASP A N 1
ATOM 682 C CA . ASP A 1 103 ? 15.323 3.192 25.924 1.00 64.05 90 ASP A CA 1
ATOM 683 C C . ASP A 1 103 ? 14.579 3.703 24.690 1.00 63.55 90 ASP A C 1
ATOM 684 O O . ASP A 1 103 ? 14.067 2.903 23.913 1.00 70.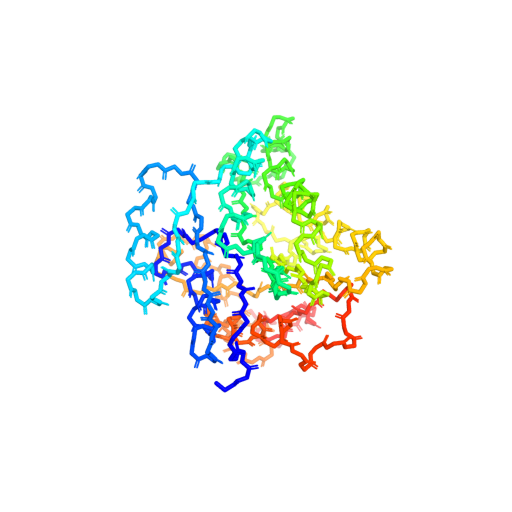65 90 ASP A O 1
ATOM 689 N N . GLY A 1 104 ? 14.559 5.023 24.481 1.00 55.88 91 GLY A N 1
ATOM 690 C CA . GLY A 1 104 ? 14.022 5.545 23.236 1.00 62.55 91 GLY A CA 1
ATOM 691 C C . GLY A 1 104 ? 14.551 6.921 22.838 1.00 57.94 91 GLY A C 1
ATOM 692 O O . GLY A 1 104 ? 15.040 7.672 23.674 1.00 56.85 91 GLY A O 1
ATOM 693 N N . ILE A 1 105 ? 14.420 7.235 21.542 1.00 52.10 92 ILE A N 1
ATOM 694 C CA . ILE A 1 105 ? 14.578 8.581 21.014 1.00 51.19 92 ILE A CA 1
ATOM 695 C C . ILE A 1 105 ? 13.328 8.926 20.215 1.00 53.35 92 ILE A C 1
ATOM 696 O O . ILE A 1 105 ? 12.930 8.160 19.336 1.00 59.47 92 ILE A O 1
ATOM 701 N N . VAL A 1 106 ? 12.745 10.090 20.516 1.00 51.27 93 VAL A N 1
ATOM 702 C CA . VAL A 1 106 ? 11.532 10.584 19.894 1.00 49.61 93 VAL A CA 1
ATOM 703 C C . VAL A 1 106 ? 11.910 11.731 18.976 1.00 56.68 93 VAL A C 1
ATOM 704 O O . VAL A 1 106 ? 12.420 12.748 19.435 1.00 58.38 93 VAL A O 1
ATOM 708 N N . HIS A 1 107 ? 11.634 11.528 17.684 1.00 48.42 94 HIS A N 1
ATOM 709 C CA . HIS A 1 107 ? 11.777 12.513 16.632 1.00 50.37 94 HIS A CA 1
ATOM 710 C C . HIS A 1 107 ? 10.398 13.046 16.234 1.00 48.93 94 HIS A C 1
ATOM 711 O O . HIS A 1 107 ? 9.565 12.331 15.677 1.00 51.43 94 HIS A O 1
ATOM 718 N N . ALA A 1 108 ? 10.169 14.328 16.521 1.00 54.16 95 ALA A N 1
ATOM 719 C CA . ALA A 1 108 ? 8.896 15.006 16.319 1.00 56.65 95 ALA A CA 1
ATOM 720 C C . ALA A 1 108 ? 9.156 16.385 15.706 1.00 61.21 95 ALA A C 1
ATOM 721 O O . ALA A 1 108 ? 8.611 17.399 16.138 1.00 73.09 95 ALA A O 1
ATOM 723 N N . ILE A 1 109 ? 10.020 16.387 14.688 1.00 66.48 96 ILE A N 1
ATOM 724 C CA . ILE A 1 109 ? 10.563 17.565 14.040 1.00 69.89 96 ILE A CA 1
ATOM 725 C C . ILE A 1 109 ? 10.164 17.525 12.572 1.00 77.31 96 ILE A C 1
ATOM 726 O O . ILE A 1 109 ? 10.430 16.533 11.890 1.00 77.97 96 ILE A O 1
ATOM 731 N N . GLY A 1 110 ? 9.565 18.627 12.108 1.00 79.20 97 GLY A N 1
ATOM 732 C CA . GLY A 1 110 ? 9.379 18.891 10.690 1.00 74.28 97 GLY A CA 1
ATOM 733 C C . GLY A 1 110 ? 9.417 20.387 10.388 1.00 76.45 97 GLY A C 1
ATOM 734 O O . GLY A 1 110 ? 9.032 21.207 11.228 1.00 74.04 97 GLY A O 1
ATOM 735 N N . PHE A 1 111 ? 9.893 20.724 9.183 1.00 77.71 98 PHE A N 1
ATOM 736 C CA . PHE A 1 111 ? 9.898 22.103 8.716 1.00 80.15 98 PHE A CA 1
ATOM 737 C C . PHE A 1 111 ? 9.969 22.165 7.191 1.00 81.78 98 PHE A C 1
ATOM 738 O O . PHE A 1 111 ? 10.774 21.470 6.568 1.00 77.08 98 PHE A O 1
ATOM 746 N N . ALA A 1 112 ? 9.144 23.044 6.611 1.00 82.17 99 ALA A N 1
ATOM 747 C CA . ALA A 1 112 ? 9.338 23.508 5.247 1.00 85.16 99 ALA A CA 1
ATOM 748 C C . ALA A 1 112 ? 9.133 25.022 5.208 1.00 85.79 99 ALA A C 1
ATOM 749 O O . ALA A 1 112 ? 8.253 25.537 5.891 1.00 79.06 99 ALA A O 1
ATOM 751 N N . PRO A 1 113 ? 9.953 25.786 4.442 1.00 90.94 100 PRO A N 1
ATOM 752 C CA . PRO A 1 113 ? 9.696 27.217 4.231 1.00 88.08 100 PRO A CA 1
ATOM 753 C C . PRO A 1 113 ? 8.234 27.472 3.856 1.00 83.37 100 PRO A C 1
ATOM 754 O O . PRO A 1 113 ? 7.710 26.848 2.930 1.00 91.94 100 PRO A O 1
ATOM 758 N N . ALA A 1 114 ? 7.596 28.402 4.578 1.00 76.27 101 ALA A N 1
ATOM 759 C CA . ALA A 1 114 ? 6.165 28.680 4.497 1.00 83.82 101 ALA A CA 1
ATOM 760 C C . ALA A 1 114 ? 5.669 28.795 3.051 1.00 88.32 101 ALA A C 1
ATOM 761 O O . ALA A 1 114 ? 4.536 28.406 2.749 1.00 88.46 101 ALA A O 1
ATOM 763 N N . ASP A 1 115 ? 6.531 29.322 2.169 1.00 94.12 102 ASP A N 1
ATOM 764 C CA . ASP A 1 115 ? 6.210 29.633 0.782 1.00 93.80 102 ASP A CA 1
ATOM 765 C C . ASP A 1 115 ? 6.163 28.366 -0.077 1.00 100.52 102 ASP A C 1
ATOM 766 O O . ASP A 1 115 ? 5.640 28.410 -1.194 1.00 96.93 102 ASP A O 1
ATOM 771 N N . GLN A 1 116 ? 6.710 27.251 0.439 1.00 86.45 103 GLN A N 1
ATOM 772 C CA . GLN A 1 116 ? 6.647 25.969 -0.251 1.00 90.18 103 GLN A CA 1
ATOM 773 C C . GLN A 1 116 ? 5.236 25.381 -0.171 1.00 87.57 103 GLN A C 1
ATOM 774 O O . GLN A 1 116 ? 4.869 24.537 -0.994 1.00 88.36 103 GLN A O 1
ATOM 780 N N . LEU A 1 117 ? 4.457 25.846 0.819 1.00 91.92 104 LEU A N 1
ATOM 781 C CA . LEU A 1 117 ? 3.218 25.199 1.228 1.00 91.60 104 LEU A CA 1
ATOM 782 C C . LEU A 1 117 ? 2.000 26.063 0.891 1.00 93.69 104 LEU A C 1
ATOM 783 O O . LEU A 1 117 ? 0.960 25.928 1.531 1.00 100.11 104 LEU A O 1
ATOM 788 N N . ASP A 1 118 ? 2.115 26.923 -0.134 1.00 106.44 105 ASP A N 1
ATOM 789 C CA . ASP A 1 118 ? 1.047 27.858 -0.468 1.00 107.40 105 ASP A CA 1
ATOM 790 C C . ASP A 1 118 ? 0.620 27.701 -1.927 1.00 97.32 105 ASP A C 1
ATOM 791 O O . ASP A 1 118 ? 1.291 28.192 -2.832 1.00 90.24 105 ASP A O 1
ATOM 796 N N . GLY A 1 119 ? -0.528 27.045 -2.133 1.00 95.52 106 GLY A N 1
ATOM 797 C CA . GLY A 1 119 ? -1.139 26.913 -3.445 1.00 81.97 106 GLY A CA 1
ATOM 798 C C . GLY A 1 119 ? -0.483 25.826 -4.295 1.00 91.15 106 GLY A C 1
ATOM 799 O O . GLY A 1 119 ? -0.016 24.805 -3.776 1.00 90.10 106 GLY A O 1
ATOM 800 N N . ASP A 1 120 ? -0.450 26.086 -5.609 1.00 78.27 107 ASP A N 1
ATOM 801 C CA . ASP A 1 120 ? -0.135 25.098 -6.626 1.00 80.18 107 ASP A CA 1
ATOM 802 C C . ASP A 1 120 ? 1.225 24.472 -6.333 1.00 77.89 107 ASP A C 1
ATOM 803 O O . ASP A 1 120 ? 2.236 25.173 -6.286 1.00 75.72 107 ASP A O 1
ATOM 808 N N . PHE A 1 121 ? 1.233 23.139 -6.193 1.00 79.72 108 PHE A N 1
ATOM 809 C CA . PHE A 1 121 ? 2.451 22.406 -5.874 1.00 78.75 108 PHE A CA 1
ATOM 810 C C . PHE A 1 121 ? 3.589 22.780 -6.837 1.00 71.67 108 PHE A C 1
ATOM 811 O O . PHE A 1 121 ? 4.723 22.986 -6.402 1.00 77.34 108 PHE A O 1
ATOM 819 N N . THR A 1 122 ? 3.283 22.849 -8.143 1.00 68.74 109 THR A N 1
ATOM 820 C CA . THR A 1 122 ? 4.285 23.006 -9.192 1.00 73.09 109 THR A CA 1
ATOM 821 C C . THR A 1 122 ? 4.866 24.427 -9.163 1.00 75.73 109 THR A C 1
ATOM 822 O O . THR A 1 122 ? 6.080 24.612 -9.236 1.00 74.81 109 THR A O 1
ATOM 826 N N . GLN A 1 123 ? 3.985 25.430 -9.055 1.00 74.31 110 GLN A N 1
ATOM 827 C CA . GLN A 1 123 ? 4.376 26.832 -8.969 1.00 77.08 110 GLN A CA 1
ATOM 828 C C . GLN A 1 123 ? 5.149 27.091 -7.668 1.00 76.30 110 GLN A C 1
ATOM 829 O O . GLN A 1 123 ? 6.192 27.734 -7.686 1.00 72.17 110 GLN A O 1
ATOM 835 N N . ALA A 1 124 ? 4.681 26.534 -6.543 1.00 72.07 111 ALA A N 1
ATOM 836 C CA . ALA A 1 124 ? 5.197 26.917 -5.238 1.00 75.65 111 ALA A CA 1
ATOM 837 C C . ALA A 1 124 ? 6.501 26.202 -4.868 1.00 80.71 111 ALA A C 1
ATOM 838 O O . ALA A 1 124 ? 7.296 26.753 -4.104 1.00 82.17 111 ALA A O 1
ATOM 840 N N . THR A 1 125 ? 6.727 24.982 -5.385 1.00 76.62 112 THR A N 1
ATOM 841 C CA . THR A 1 125 ? 7.853 24.164 -4.939 1.00 72.19 112 THR A CA 1
ATOM 842 C C . THR A 1 125 ? 9.169 24.678 -5.534 1.00 71.12 112 THR A C 1
ATOM 843 O O . THR A 1 125 ? 9.290 24.804 -6.750 1.00 72.40 112 THR A O 1
ATOM 847 N N . THR A 1 126 ? 10.170 24.931 -4.674 1.00 70.27 113 THR A N 1
ATOM 848 C CA . THR A 1 126 ? 11.468 25.392 -5.148 1.00 69.55 113 THR A CA 1
ATOM 849 C C . THR A 1 126 ? 12.577 24.429 -4.732 1.00 74.05 113 THR A C 1
ATOM 850 O O . THR A 1 126 ? 12.448 23.711 -3.743 1.00 77.55 113 THR A O 1
ATOM 854 N N . ARG A 1 127 ? 13.679 24.453 -5.494 1.00 69.03 114 ARG A N 1
ATOM 855 C CA . ARG A 1 127 ? 14.820 23.586 -5.269 1.00 70.05 114 ARG A CA 1
ATOM 856 C C . ARG A 1 127 ? 15.301 23.679 -3.821 1.00 77.48 114 ARG A C 1
ATOM 857 O O . ARG A 1 127 ? 15.667 22.663 -3.214 1.00 75.26 114 ARG A O 1
ATOM 865 N N . GLU A 1 128 ? 15.321 24.904 -3.279 1.00 73.11 115 GLU A N 1
ATOM 866 C CA . GLU A 1 128 ? 15.908 25.103 -1.964 1.00 78.94 115 GLU A CA 1
ATOM 867 C C . GLU A 1 128 ? 14.917 24.700 -0.874 1.00 61.07 115 GLU A C 1
ATOM 868 O O . GLU A 1 128 ? 15.320 24.116 0.120 1.00 65.80 115 GLU A O 1
ATOM 874 N N . GLY A 1 129 ? 13.634 25.022 -1.057 1.00 61.58 116 GLY A N 1
ATOM 875 C CA . GLY A 1 129 ? 12.630 24.690 -0.058 1.00 65.53 116 GLY A CA 1
ATOM 876 C C . GLY A 1 129 ? 12.499 23.180 0.104 1.00 66.79 116 GLY A C 1
ATOM 877 O O . GLY A 1 129 ? 12.398 22.660 1.220 1.00 67.47 116 GLY A O 1
ATOM 878 N N . SER A 1 130 ? 12.550 22.495 -1.041 1.00 67.64 117 SER A N 1
ATOM 879 C CA . SER A 1 130 ? 12.528 21.046 -1.072 1.00 70.13 117 SER A CA 1
ATOM 880 C C . SER A 1 130 ? 13.738 20.504 -0.328 1.00 68.95 117 SER A C 1
ATOM 881 O O . SER A 1 130 ? 13.621 19.549 0.439 1.00 70.48 117 SER A O 1
ATOM 884 N N . GLN A 1 131 ? 14.894 21.128 -0.572 1.00 70.82 118 GLN A N 1
ATOM 885 C CA . GLN A 1 131 ? 16.132 20.683 0.039 1.00 72.53 118 GLN A CA 1
ATOM 886 C C . GLN A 1 131 ? 16.010 20.846 1.548 1.00 67.62 118 GLN A C 1
ATOM 887 O O . GLN A 1 131 ? 16.404 19.962 2.309 1.00 75.54 118 GLN A O 1
ATOM 893 N N . ILE A 1 132 ? 15.462 21.990 1.968 1.00 62.09 119 ILE A N 1
ATOM 894 C CA . ILE A 1 132 ? 15.371 22.286 3.391 1.00 68.03 119 ILE A CA 1
ATOM 895 C C . ILE A 1 132 ? 14.371 21.327 4.037 1.00 62.76 119 ILE A C 1
ATOM 896 O O . ILE A 1 132 ? 14.687 20.724 5.062 1.00 62.56 119 ILE A O 1
ATOM 901 N N . ALA A 1 133 ? 13.197 21.162 3.406 1.00 60.72 120 ALA A N 1
ATOM 902 C CA . ALA A 1 133 ? 12.176 20.249 3.906 1.00 64.01 120 ALA A CA 1
ATOM 903 C C . ALA A 1 133 ? 12.741 18.848 4.124 1.00 64.88 120 ALA A C 1
ATOM 904 O O . ALA A 1 133 ? 12.421 18.202 5.116 1.00 64.32 120 ALA A O 1
ATOM 906 N N . HIS A 1 134 ? 13.591 18.377 3.204 1.00 62.75 121 HIS A N 1
ATOM 907 C CA . HIS A 1 134 ? 14.021 16.987 3.265 1.00 60.23 121 HIS A CA 1
ATOM 908 C C . HIS A 1 134 ? 15.084 16.834 4.345 1.00 62.92 121 HIS A C 1
ATOM 909 O O . HIS A 1 134 ? 15.116 15.849 5.073 1.00 56.92 121 HIS A O 1
ATOM 916 N N . ASP A 1 135 ? 15.937 17.853 4.440 1.00 67.26 122 ASP A N 1
ATOM 917 C CA . ASP A 1 135 ? 17.030 17.908 5.392 1.00 59.06 122 ASP A CA 1
ATOM 918 C C . ASP A 1 135 ? 16.481 17.880 6.820 1.00 60.75 122 ASP A C 1
ATOM 919 O O . ASP A 1 135 ? 16.844 17.011 7.617 1.00 63.82 122 ASP A O 1
ATOM 924 N N . ILE A 1 136 ? 15.564 18.799 7.133 1.00 61.03 123 ILE A N 1
ATOM 925 C CA . ILE A 1 136 ? 15.124 18.942 8.515 1.00 61.60 123 ILE A CA 1
ATOM 926 C C . ILE A 1 136 ? 14.097 17.863 8.878 1.00 64.05 123 ILE A C 1
ATOM 927 O O . ILE A 1 136 ? 14.116 17.343 9.995 1.00 63.02 123 ILE A O 1
ATOM 932 N N . SER A 1 137 ? 13.202 17.532 7.935 1.00 62.77 124 SER A N 1
ATOM 933 C CA . SER A 1 137 ? 12.074 16.654 8.204 1.00 62.43 124 SER A CA 1
ATOM 934 C C . SER A 1 137 ? 12.451 15.187 8.053 1.00 59.64 124 SER A C 1
ATOM 935 O O . SER A 1 137 ? 11.842 14.353 8.713 1.00 65.82 124 SER A O 1
ATOM 938 N N . SER A 1 138 ? 13.399 14.867 7.161 1.00 54.60 125 SER A N 1
ATOM 939 C CA . SER A 1 138 ? 13.652 13.467 6.834 1.00 56.20 125 SER A CA 1
ATOM 940 C C . SER A 1 138 ? 15.058 12.994 7.213 1.00 53.48 125 SER A C 1
ATOM 941 O O . SER A 1 138 ? 15.213 12.021 7.945 1.00 56.03 125 SER A O 1
ATOM 944 N N . TYR A 1 139 ? 16.101 13.664 6.712 1.00 57.56 126 TYR A N 1
ATOM 945 C CA . TYR A 1 139 ? 17.470 13.283 7.072 1.00 59.57 126 TYR A CA 1
ATOM 946 C C . TYR A 1 139 ? 17.726 13.363 8.585 1.00 51.25 126 TYR A C 1
ATOM 947 O O . TYR A 1 139 ? 18.491 12.567 9.144 1.00 57.28 126 TYR A O 1
ATOM 956 N N . SER A 1 140 ? 17.098 14.335 9.266 1.00 52.16 127 SER A N 1
ATOM 957 C CA . SER A 1 140 ? 17.377 14.560 10.680 1.00 57.74 127 SER A CA 1
ATOM 958 C C . SER A 1 140 ? 17.121 13.307 11.515 1.00 62.52 127 SER A C 1
ATOM 959 O O . SER A 1 140 ? 17.801 13.089 12.520 1.00 64.61 127 SER A O 1
ATOM 962 N N . PHE A 1 141 ? 16.165 12.478 11.073 1.00 53.37 128 PHE A N 1
ATOM 963 C CA . PHE A 1 141 ? 15.844 11.264 11.801 1.00 50.17 128 PHE A CA 1
ATOM 964 C C . PHE A 1 141 ? 16.989 10.282 11.630 1.00 50.65 128 PHE A C 1
ATOM 965 O O . PHE A 1 141 ? 17.370 9.609 12.587 1.00 52.76 128 PHE A O 1
ATOM 973 N N . VAL A 1 142 ? 17.549 10.230 10.411 1.00 53.70 129 VAL A N 1
ATOM 974 C CA . VAL A 1 142 ? 18.669 9.338 10.176 1.00 57.01 129 VAL A CA 1
ATOM 975 C C . VAL A 1 142 ? 19.835 9.802 11.065 1.00 64.01 129 VAL A C 1
ATOM 976 O O . VAL A 1 142 ? 20.479 8.982 11.731 1.00 60.28 129 VAL A O 1
ATOM 980 N N . ALA A 1 143 ? 20.054 11.125 11.094 1.00 56.10 130 ALA A N 1
ATOM 981 C CA . ALA A 1 143 ? 21.081 11.779 11.901 1.00 63.83 130 ALA A CA 1
ATOM 982 C C . ALA A 1 143 ? 20.968 11.414 13.382 1.00 61.92 130 ALA A C 1
ATOM 983 O O . ALA A 1 143 ? 21.970 11.041 13.987 1.00 67.55 130 ALA A O 1
ATOM 985 N N . LEU A 1 144 ? 19.765 11.514 13.975 1.00 62.77 131 LEU A N 1
ATOM 986 C CA . LEU A 1 144 ? 19.620 11.096 15.365 1.00 56.51 131 LEU A CA 1
ATOM 987 C C . LEU A 1 144 ? 19.887 9.602 15.499 1.00 60.57 131 LEU A C 1
ATOM 988 O O . LEU A 1 144 ? 20.422 9.180 16.518 1.00 64.00 131 LEU A O 1
ATOM 993 N N . ALA A 1 145 ? 19.460 8.794 14.514 1.00 54.30 132 ALA A N 1
ATOM 994 C CA . ALA A 1 145 ? 19.707 7.360 14.601 1.00 58.11 132 ALA A CA 1
ATOM 995 C C . ALA A 1 145 ? 21.213 7.114 14.712 1.00 61.48 132 ALA A C 1
ATOM 996 O O . ALA A 1 145 ? 21.676 6.319 15.524 1.00 58.33 132 ALA A O 1
ATOM 998 N N . LYS A 1 146 ? 21.963 7.804 13.851 1.00 56.16 133 LYS A N 1
ATOM 999 C CA . LYS A 1 146 ? 23.405 7.700 13.769 1.00 64.55 133 LYS A CA 1
ATOM 1000 C C . LYS A 1 146 ? 24.036 7.994 15.134 1.00 64.05 133 LYS A C 1
ATOM 1001 O O . LYS A 1 146 ? 24.738 7.154 15.678 1.00 66.02 133 LYS A O 1
ATOM 1007 N N . ALA A 1 147 ? 23.746 9.171 15.701 1.00 67.60 134 ALA A N 1
ATOM 1008 C CA . ALA A 1 147 ? 24.310 9.602 16.973 1.00 64.75 134 ALA A CA 1
ATOM 1009 C C . ALA A 1 147 ? 23.828 8.759 18.159 1.00 62.99 134 ALA A C 1
ATOM 1010 O O . ALA A 1 147 ? 24.551 8.605 19.147 1.00 67.10 134 ALA A O 1
ATOM 1012 N N . GLY A 1 148 ? 22.608 8.222 18.094 1.00 59.48 135 GLY A N 1
ATOM 1013 C CA . GLY A 1 148 ? 22.065 7.484 19.235 1.00 48.65 135 GLY A CA 1
ATOM 1014 C C . GLY A 1 148 ? 22.397 5.996 19.205 1.00 48.48 135 GLY A C 1
ATOM 1015 O O . GLY A 1 148 ? 22.152 5.276 20.176 1.00 58.70 135 GLY A O 1
ATOM 1016 N N . ARG A 1 149 ? 22.913 5.518 18.068 1.00 60.82 136 ARG A N 1
ATOM 1017 C CA . ARG A 1 149 ? 23.054 4.083 17.842 1.00 59.07 136 ARG A CA 1
ATOM 1018 C C . ARG A 1 149 ? 23.583 3.342 19.082 1.00 66.56 136 ARG A C 1
ATOM 1019 O O . ARG A 1 149 ? 22.935 2.414 19.578 1.00 62.09 136 ARG A O 1
ATOM 1027 N N . GLU A 1 150 ? 24.758 3.748 19.605 1.00 70.55 137 GLU A N 1
ATOM 1028 C CA . GLU A 1 150 ? 25.429 3.004 20.674 1.00 63.31 137 GLU A CA 1
ATOM 1029 C C . GLU A 1 150 ? 24.628 2.989 21.975 1.00 57.71 137 GLU A C 1
ATOM 1030 O O . GLU A 1 150 ? 24.519 1.960 22.651 1.00 68.22 137 GLU A O 1
ATOM 1036 N N . LEU A 1 151 ? 24.041 4.130 22.325 1.00 56.30 138 LEU A N 1
ATOM 1037 C CA . LEU A 1 151 ? 23.219 4.202 23.527 1.00 60.26 138 LEU A CA 1
ATOM 1038 C C . LEU A 1 151 ? 21.980 3.319 23.384 1.00 66.76 138 LEU A C 1
ATOM 1039 O O . LEU A 1 151 ? 21.726 2.480 24.258 1.00 68.19 138 LEU A O 1
ATOM 1044 N N . LEU A 1 152 ? 21.240 3.474 22.265 1.00 63.04 139 LEU A N 1
ATOM 1045 C CA . LEU A 1 152 ? 20.072 2.624 22.010 1.00 57.77 139 LEU A CA 1
ATOM 1046 C C . LEU A 1 152 ? 20.505 1.167 22.011 1.00 54.45 139 LEU A C 1
ATOM 1047 O O . LEU A 1 152 ? 19.843 0.327 22.631 1.00 57.06 139 LEU A O 1
ATOM 1052 N N . ALA A 1 153 ? 21.593 0.881 21.280 1.00 55.42 140 ALA A N 1
ATOM 1053 C CA . ALA A 1 153 ? 22.068 -0.496 21.214 1.00 68.75 140 ALA A CA 1
ATOM 1054 C C . ALA A 1 153 ? 22.241 -1.069 22.627 1.00 66.50 140 ALA A C 1
ATOM 1055 O O . ALA A 1 153 ? 21.885 -2.214 22.877 1.00 65.58 140 ALA A O 1
ATOM 1057 N N . ALA A 1 154 ? 22.735 -0.259 23.571 1.00 70.61 141 ALA A N 1
ATOM 1058 C CA . ALA A 1 154 ? 23.112 -0.780 24.880 1.00 70.04 141 ALA A CA 1
ATOM 1059 C C . ALA A 1 154 ? 21.885 -1.165 25.711 1.00 75.39 141 ALA A C 1
ATOM 1060 O O . ALA A 1 154 ? 21.997 -1.953 26.643 1.00 71.67 141 ALA A O 1
ATOM 1062 N N . ARG A 1 155 ? 20.710 -0.615 25.386 1.00 72.49 142 ARG A N 1
ATOM 1063 C CA . ARG A 1 155 ? 19.510 -1.014 26.103 1.00 66.02 142 ARG A CA 1
ATOM 1064 C C . ARG A 1 155 ? 18.475 -1.611 25.154 1.00 66.41 142 ARG A C 1
ATOM 1065 O O . ARG A 1 155 ? 17.323 -1.777 25.543 1.00 63.73 142 ARG A O 1
ATOM 1073 N N . GLN A 1 156 ? 18.900 -1.930 23.927 1.00 61.86 143 GLN A N 1
ATOM 1074 C CA . GLN A 1 156 ? 18.000 -2.378 22.867 1.00 66.59 143 GLN A CA 1
ATOM 1075 C C . GLN A 1 156 ? 16.748 -1.492 22.809 1.00 65.39 143 GLN A C 1
ATOM 1076 O O . GLN A 1 156 ? 15.626 -1.984 22.908 1.00 59.13 143 GLN A O 1
ATOM 1082 N N . GLY A 1 157 ? 16.938 -0.169 22.724 1.00 59.17 144 GLY A N 1
ATOM 1083 C CA . GLY A 1 157 ? 15.812 0.756 22.770 1.00 60.91 144 GLY A CA 1
ATOM 1084 C C . GLY A 1 157 ? 15.284 1.091 21.373 1.00 62.77 144 GLY A C 1
ATOM 1085 O O . GLY A 1 157 ? 15.709 0.518 20.369 1.00 65.31 144 GLY A O 1
ATOM 1086 N N . SER A 1 158 ? 14.362 2.046 21.280 1.00 54.93 145 SER A N 1
ATOM 1087 C CA . SER A 1 158 ? 13.787 2.234 19.957 1.00 55.71 145 SER A CA 1
ATOM 1088 C C . SER A 1 158 ? 13.803 3.700 19.531 1.00 57.65 145 SER A C 1
ATOM 1089 O O . SER A 1 158 ? 14.066 4.593 20.345 1.00 57.79 145 SER A O 1
ATOM 1092 N N . LEU A 1 159 ? 13.550 3.911 18.233 1.00 57.71 146 LEU A N 1
ATOM 1093 C CA . LEU A 1 159 ? 13.364 5.229 17.640 1.00 57.17 146 LEU A CA 1
ATOM 1094 C C . LEU A 1 159 ? 11.922 5.404 17.193 1.00 55.21 146 LEU A C 1
ATOM 1095 O O . LEU A 1 159 ? 11.288 4.449 16.736 1.00 55.85 146 LEU A O 1
ATOM 1100 N N . LEU A 1 160 ? 11.419 6.632 17.322 1.00 48.15 147 LEU A N 1
ATOM 1101 C CA . LEU A 1 160 ? 10.042 6.875 16.944 1.00 47.09 147 LEU A CA 1
ATOM 1102 C C . LEU A 1 160 ? 9.993 8.221 16.252 1.00 54.77 147 LEU A C 1
ATOM 1103 O O . LEU A 1 160 ? 10.542 9.185 16.776 1.00 49.60 147 LEU A O 1
ATOM 1108 N N . THR A 1 161 ? 9.303 8.270 15.105 1.00 48.75 148 THR A N 1
ATOM 1109 C CA . THR A 1 161 ? 9.131 9.531 14.409 1.00 45.24 148 THR A CA 1
ATOM 1110 C C . THR A 1 161 ? 7.639 9.767 14.228 1.00 45.37 148 THR A C 1
ATOM 1111 O O . THR A 1 161 ? 6.852 8.828 14.373 1.00 47.95 148 THR A O 1
ATOM 1115 N N . LEU A 1 162 ? 7.294 11.005 13.867 1.00 43.07 149 LEU A N 1
ATOM 1116 C CA . LEU A 1 162 ? 5.920 11.374 13.555 1.00 56.72 149 LEU A CA 1
ATOM 1117 C C . LEU A 1 162 ? 5.794 11.764 12.094 1.00 59.19 149 LEU A C 1
ATOM 1118 O O . LEU A 1 162 ? 6.526 12.615 11.608 1.00 59.91 149 LEU A O 1
ATOM 1123 N N . THR A 1 163 ? 4.818 11.163 11.412 1.00 61.89 150 THR A N 1
ATOM 1124 C CA . THR A 1 163 ? 4.659 11.401 9.989 1.00 59.47 150 THR A CA 1
ATOM 1125 C C . THR A 1 163 ? 3.225 11.829 9.768 1.00 62.77 150 THR A C 1
ATOM 1126 O O . THR A 1 163 ? 2.560 12.244 10.715 1.00 68.86 150 THR A O 1
ATOM 1130 N N . TYR A 1 164 ? 2.792 11.707 8.510 1.00 63.04 151 TYR A N 1
ATOM 1131 C CA . TYR A 1 164 ? 1.519 12.230 8.051 1.00 59.65 151 TYR A CA 1
ATOM 1132 C C . TYR A 1 164 ? 1.188 11.652 6.671 1.00 60.93 151 TYR A C 1
ATOM 1133 O O . TYR A 1 164 ? 2.087 11.427 5.848 1.00 61.96 151 TYR A O 1
ATOM 1142 N N . GLU A 1 165 ? -0.126 11.503 6.419 1.00 64.97 152 GLU A N 1
ATOM 1143 C CA . GLU A 1 165 ? -0.697 10.826 5.260 1.00 65.87 152 GLU A CA 1
ATOM 1144 C C . GLU A 1 165 ? -0.442 11.569 3.947 1.00 70.79 152 GLU A C 1
ATOM 1145 O O . GLU A 1 165 ? -0.621 10.967 2.881 1.00 66.36 152 GLU A O 1
ATOM 1151 N N . GLY A 1 166 ? -0.062 12.857 4.018 1.00 60.09 153 GLY A N 1
ATOM 1152 C CA . GLY A 1 166 ? 0.319 13.630 2.831 1.00 63.74 153 GLY A CA 1
ATOM 1153 C C . GLY A 1 166 ? 1.373 12.937 1.947 1.00 66.32 153 GLY A C 1
ATOM 1154 O O . GLY A 1 166 ? 1.403 13.138 0.734 1.00 66.81 153 GLY A O 1
ATOM 1155 N N . SER A 1 167 ? 2.215 12.101 2.579 1.00 64.95 154 SER A N 1
ATOM 1156 C CA . SER A 1 167 ? 3.245 11.264 1.984 1.00 59.89 154 SER A CA 1
ATOM 1157 C C . SER A 1 167 ? 2.722 10.382 0.841 1.00 62.61 154 SER A C 1
ATOM 1158 O O . SER A 1 167 ? 3.406 10.247 -0.176 1.00 68.46 154 SER A O 1
ATOM 1161 N N . ILE A 1 168 ? 1.510 9.810 0.997 1.00 61.25 155 ILE A N 1
ATOM 1162 C CA . ILE A 1 168 ? 0.998 8.739 0.139 1.00 63.03 155 ILE A CA 1
ATOM 1163 C C . ILE A 1 168 ? -0.307 9.177 -0.535 1.00 60.68 155 ILE A C 1
ATOM 1164 O O . ILE A 1 168 ? -0.753 8.527 -1.473 1.00 66.41 155 ILE A O 1
ATOM 1169 N N . SER A 1 169 ? -0.924 10.259 -0.026 1.00 68.29 156 SER A N 1
ATOM 1170 C CA . SER A 1 169 ? -2.206 10.788 -0.486 1.00 65.92 156 SER A CA 1
ATOM 1171 C C . SER A 1 169 ? -2.103 12.304 -0.554 1.00 73.10 156 SER A C 1
ATOM 1172 O O . SER A 1 169 ? -1.607 12.928 0.392 1.00 70.17 156 SER A O 1
ATOM 1175 N N . VAL A 1 170 ? -2.594 12.883 -1.657 1.00 64.03 157 VAL A N 1
ATOM 1176 C CA . VAL A 1 170 ? -2.527 14.331 -1.798 1.00 69.49 157 VAL A CA 1
ATOM 1177 C C . VAL A 1 170 ? -3.526 15.036 -0.861 1.00 72.92 157 VAL A C 1
ATOM 1178 O O . VAL A 1 170 ? -4.690 14.640 -0.758 1.00 68.03 157 VAL A O 1
ATOM 1182 N N . LEU A 1 171 ? -3.026 16.076 -0.166 1.00 80.24 158 LEU A N 1
ATOM 1183 C CA . LEU A 1 171 ? -3.797 17.093 0.544 1.00 88.43 158 LEU A CA 1
ATOM 1184 C C . LEU A 1 171 ? -3.302 18.473 0.098 1.00 88.18 158 LEU A C 1
ATOM 1185 O O . LEU A 1 171 ? -2.094 18.660 -0.082 1.00 75.13 158 LEU A O 1
ATOM 1190 N N . PRO A 1 172 ? -4.193 19.489 -0.080 1.00 94.93 159 PRO A N 1
ATOM 1191 C CA . PRO A 1 172 ? -3.798 20.772 -0.680 1.00 88.73 159 PRO A CA 1
ATOM 1192 C C . PRO A 1 172 ? -2.793 21.521 0.198 1.00 86.94 159 PRO A C 1
ATOM 1193 O O . PRO A 1 172 ? -2.865 21.447 1.424 1.00 76.11 159 PRO A O 1
ATOM 1197 N N . ASN A 1 173 ? -1.820 22.178 -0.448 1.00 83.65 160 ASN A N 1
ATOM 1198 C CA . ASN A 1 173 ? -0.803 22.981 0.219 1.00 87.69 160 ASN A CA 1
ATOM 1199 C C . ASN A 1 173 ? 0.168 22.142 1.055 1.00 93.78 160 ASN A C 1
ATOM 1200 O O . ASN A 1 173 ? 1.019 22.716 1.731 1.00 113.93 160 ASN A O 1
ATOM 1205 N N . TYR A 1 174 ? 0.044 20.805 1.052 1.00 87.67 161 TYR A N 1
ATOM 1206 C CA . TYR A 1 174 ? 0.993 20.022 1.832 1.00 77.69 161 TYR A CA 1
ATOM 1207 C C . TYR A 1 174 ? 2.315 19.967 1.067 1.00 77.71 161 TYR A C 1
ATOM 1208 O O . TYR A 1 174 ? 3.381 20.208 1.635 1.00 69.90 161 TYR A O 1
ATOM 1217 N N . ASN A 1 175 ? 2.216 19.642 -0.229 1.00 75.69 162 ASN A N 1
ATOM 1218 C CA . ASN A 1 175 ? 3.230 20.000 -1.207 1.00 73.97 162 ASN A CA 1
ATOM 1219 C C . ASN A 1 175 ? 4.512 19.201 -0.971 1.00 76.18 162 ASN A C 1
ATOM 1220 O O . ASN A 1 175 ? 4.538 17.973 -1.074 1.00 87.08 162 ASN A O 1
ATOM 1225 N N . VAL A 1 176 ? 5.579 19.919 -0.618 1.00 75.61 163 VAL A N 1
ATOM 1226 C CA . VAL A 1 176 ? 6.904 19.333 -0.550 1.00 70.17 163 VAL A CA 1
ATOM 1227 C C . VAL A 1 176 ? 7.092 18.590 0.776 1.00 66.39 163 VAL A C 1
ATOM 1228 O O . VAL A 1 176 ? 8.001 17.774 0.888 1.00 65.22 163 VAL A O 1
ATOM 1232 N N . MET A 1 177 ? 6.248 18.881 1.781 1.00 62.73 164 MET A N 1
ATOM 1233 C CA . MET A 1 177 ? 6.245 18.101 3.010 1.00 66.12 164 MET A CA 1
ATOM 1234 C C . MET A 1 177 ? 5.715 16.693 2.718 1.00 57.10 164 MET A C 1
ATOM 1235 O O . MET A 1 177 ? 6.116 15.729 3.364 1.00 61.32 164 MET A O 1
ATOM 1240 N N . GLY A 1 178 ? 4.790 16.577 1.760 1.00 54.96 165 GLY A N 1
ATOM 1241 C CA . GLY A 1 178 ? 4.330 15.268 1.313 1.00 51.02 165 GLY A CA 1
ATOM 1242 C C . GLY A 1 178 ? 5.515 14.424 0.836 1.00 54.68 165 GLY A C 1
ATOM 1243 O O . GLY A 1 178 ? 5.671 13.273 1.238 1.00 56.49 165 GLY A O 1
ATOM 1244 N N . MET A 1 179 ? 6.391 15.039 0.033 1.00 51.00 166 MET A N 1
ATOM 1245 C CA . MET A 1 179 ? 7.571 14.369 -0.473 1.00 53.72 166 MET A CA 1
ATOM 1246 C C . MET A 1 179 ? 8.519 14.045 0.682 1.00 55.61 166 MET A C 1
ATOM 1247 O O . MET A 1 179 ? 9.101 12.964 0.724 1.00 53.74 166 MET A O 1
ATOM 1252 N N . ALA A 1 180 ? 8.654 14.991 1.618 1.00 56.76 167 ALA A N 1
ATOM 1253 C CA . ALA A 1 180 ? 9.590 14.869 2.723 1.00 62.69 167 ALA A CA 1
ATOM 1254 C C . ALA A 1 180 ? 9.132 13.758 3.667 1.00 57.80 167 ALA A C 1
ATOM 1255 O O . ALA A 1 180 ? 9.957 13.008 4.169 1.00 57.12 167 ALA A O 1
ATOM 1257 N N . LYS A 1 181 ? 7.816 13.589 3.803 1.00 52.99 168 LYS A N 1
ATOM 1258 C CA . LYS A 1 181 ? 7.271 12.553 4.668 1.00 57.61 168 LYS A CA 1
ATOM 1259 C C . LYS A 1 181 ? 7.330 11.165 4.039 1.00 56.47 168 LYS A C 1
ATOM 1260 O O . LYS A 1 181 ? 7.423 10.181 4.770 1.00 60.65 168 LYS A O 1
ATOM 1266 N N . ALA A 1 182 ? 7.212 11.076 2.705 1.00 57.06 169 ALA A N 1
ATOM 1267 C CA . ALA A 1 182 ? 7.364 9.790 2.036 1.00 56.37 169 ALA A CA 1
ATOM 1268 C C . ALA A 1 182 ? 8.791 9.296 2.289 1.00 54.21 169 ALA A C 1
ATOM 1269 O O . ALA A 1 182 ? 9.023 8.131 2.612 1.00 48.67 169 ALA A O 1
ATOM 1271 N N . SER A 1 183 ? 9.724 10.250 2.212 1.00 51.25 170 SER A N 1
ATOM 1272 C CA . SER A 1 183 ? 11.143 10.045 2.434 1.00 55.43 170 SER A CA 1
ATOM 1273 C C . SER A 1 183 ? 11.415 9.548 3.855 1.00 53.28 170 SER A C 1
ATOM 1274 O O . SER A 1 183 ? 12.185 8.599 4.081 1.00 52.41 170 SER A O 1
ATOM 1277 N N . LEU A 1 184 ? 10.773 10.215 4.816 1.00 47.79 171 LEU A N 1
ATOM 1278 C CA . LEU A 1 184 ? 10.964 9.895 6.220 1.00 51.81 171 LEU A CA 1
ATOM 1279 C C . LEU A 1 184 ? 10.403 8.503 6.488 1.00 53.37 171 LEU A C 1
ATOM 1280 O O . LEU A 1 184 ? 10.981 7.719 7.237 1.00 52.51 171 LEU A O 1
ATOM 1285 N N . GLU A 1 185 ? 9.277 8.166 5.850 1.00 47.58 172 GLU A N 1
ATOM 1286 C CA . GLU A 1 185 ? 8.759 6.825 6.074 1.00 45.64 172 GLU A CA 1
ATOM 1287 C C . GLU A 1 185 ? 9.667 5.784 5.408 1.00 47.43 172 GLU A C 1
ATOM 1288 O O . GLU A 1 185 ? 9.849 4.699 5.944 1.00 51.90 172 GLU A O 1
ATOM 1294 N N . ALA A 1 186 ? 10.330 6.138 4.295 1.00 45.45 173 ALA A N 1
ATOM 1295 C CA . ALA A 1 186 ? 11.281 5.184 3.734 1.00 48.52 173 ALA A CA 1
ATOM 1296 C C . ALA A 1 186 ? 12.400 4.954 4.749 1.00 49.59 173 ALA A C 1
ATOM 1297 O O . ALA A 1 186 ? 12.823 3.815 4.925 1.00 54.18 173 ALA A O 1
ATOM 1299 N N . SER A 1 187 ? 12.857 6.041 5.406 1.00 48.91 174 SER A N 1
ATOM 1300 C CA . SER A 1 187 ? 13.964 6.005 6.364 1.00 51.77 174 SER A CA 1
ATOM 1301 C C . SER A 1 187 ? 13.648 5.104 7.556 1.00 52.76 174 SER A C 1
ATOM 1302 O O . SER A 1 187 ? 14.511 4.362 7.997 1.00 53.29 174 SER A O 1
ATOM 1305 N N . VAL A 1 188 ? 12.386 5.111 8.006 1.00 52.84 175 VAL A N 1
ATOM 1306 C CA . VAL A 1 188 ? 11.884 4.171 9.000 1.00 46.19 175 VAL A CA 1
ATOM 1307 C C . VAL A 1 188 ? 12.157 2.726 8.583 1.00 54.67 175 VAL A C 1
ATOM 1308 O O . VAL A 1 188 ? 12.573 1.900 9.397 1.00 58.56 175 VAL A O 1
ATOM 1312 N N . ARG A 1 189 ? 11.888 2.400 7.323 1.00 52.33 176 ARG A N 1
ATOM 1313 C CA . ARG A 1 189 ? 12.060 1.027 6.871 1.00 53.95 176 ARG A CA 1
ATOM 1314 C C . ARG A 1 189 ? 13.544 0.669 6.824 1.00 50.86 176 ARG A C 1
ATOM 1315 O O . ARG A 1 189 ? 13.940 -0.376 7.343 1.00 54.70 176 ARG A O 1
ATOM 1323 N N . TYR A 1 190 ? 14.351 1.565 6.241 1.00 46.64 177 TYR A N 1
ATOM 1324 C CA . TYR A 1 190 ? 15.788 1.371 6.106 1.00 52.87 177 TYR A CA 1
ATOM 1325 C C . TYR A 1 190 ? 16.477 1.273 7.474 1.00 55.75 177 TYR A C 1
ATOM 1326 O O . TYR A 1 190 ? 17.262 0.355 7.719 1.00 55.92 177 TYR A O 1
ATOM 1335 N N . LEU A 1 191 ? 16.182 2.230 8.364 1.00 49.90 178 LEU A N 1
ATOM 1336 C CA . LEU A 1 191 ? 16.735 2.191 9.705 1.00 50.15 178 LEU A CA 1
ATOM 1337 C C . LEU A 1 191 ? 16.324 0.895 10.419 1.00 52.64 178 LEU A C 1
ATOM 1338 O O . LEU A 1 191 ? 17.138 0.289 11.123 1.00 53.60 178 LEU A O 1
ATOM 1343 N N . ALA A 1 192 ? 15.071 0.450 10.230 1.00 45.17 179 ALA A N 1
ATOM 1344 C CA . ALA A 1 192 ? 14.652 -0.748 10.928 1.00 47.68 179 ALA A CA 1
ATOM 1345 C C . ALA A 1 192 ? 15.525 -1.903 10.465 1.00 55.22 179 ALA A C 1
ATOM 1346 O O . ALA A 1 192 ? 15.846 -2.768 11.277 1.00 55.20 179 ALA A O 1
ATOM 1348 N N . SER A 1 193 ? 15.921 -1.881 9.176 1.00 55.81 180 SER A N 1
ATOM 1349 C CA . SER A 1 193 ? 16.745 -2.966 8.667 1.00 57.17 180 SER A CA 1
ATOM 1350 C C . SER A 1 193 ? 18.180 -2.836 9.145 1.00 56.21 180 SER A C 1
ATOM 1351 O O . SER A 1 193 ? 18.800 -3.840 9.457 1.00 64.68 180 SER A O 1
ATOM 1354 N N . SER A 1 194 ? 18.664 -1.599 9.224 1.00 57.81 181 SER A N 1
ATOM 1355 C CA . SER A 1 194 ? 20.052 -1.314 9.557 1.00 62.59 181 SER A CA 1
ATOM 1356 C C . SER A 1 194 ? 20.319 -1.584 11.040 1.00 61.80 181 SER A C 1
ATOM 1357 O O . SER A 1 194 ? 21.418 -1.966 11.432 1.00 56.41 181 SER A O 1
ATOM 1360 N N . LEU A 1 195 ? 19.304 -1.364 11.874 1.00 59.36 182 LEU A N 1
ATOM 1361 C CA . LEU A 1 195 ? 19.527 -1.324 13.304 1.00 55.42 182 LEU A CA 1
ATOM 1362 C C . LEU A 1 195 ? 18.968 -2.549 14.024 1.00 52.66 182 LEU A C 1
ATOM 1363 O O . LEU A 1 195 ? 19.309 -2.786 15.172 1.00 58.73 182 LEU A O 1
ATOM 1368 N N . GLY A 1 196 ? 18.113 -3.329 13.363 1.00 50.50 183 GLY A N 1
ATOM 1369 C CA . GLY A 1 196 ? 17.383 -4.386 14.043 1.00 48.62 183 GLY A CA 1
ATOM 1370 C C . GLY A 1 196 ? 18.291 -5.492 14.570 1.00 55.30 183 GLY A C 1
ATOM 1371 O O . GLY A 1 196 ? 17.916 -6.183 15.499 1.00 55.15 183 GLY A O 1
ATOM 1372 N N . GLY A 1 197 ? 19.477 -5.647 13.967 1.00 55.77 184 GLY A N 1
ATOM 1373 C CA . GLY A 1 197 ? 20.455 -6.637 14.379 1.00 52.67 184 GLY A CA 1
ATOM 1374 C C . GLY A 1 197 ? 20.972 -6.361 15.791 1.00 58.93 184 GLY A C 1
ATOM 1375 O O . GLY A 1 197 ? 21.441 -7.265 16.470 1.00 65.48 184 GLY A O 1
ATOM 1376 N N . GLU A 1 198 ? 20.866 -5.108 16.233 1.00 58.49 185 GLU A N 1
ATOM 1377 C CA . GLU A 1 198 ? 21.261 -4.719 17.574 1.00 59.77 185 GLU A CA 1
ATOM 1378 C C . GLU A 1 198 ? 20.041 -4.664 18.481 1.00 64.64 185 GLU A C 1
ATOM 1379 O O . GLU A 1 198 ? 20.110 -4.149 19.601 1.00 62.98 185 GLU A O 1
ATOM 1385 N N . GLY A 1 199 ? 18.910 -5.167 17.974 1.00 57.20 186 GLY A N 1
ATOM 1386 C CA . GLY A 1 199 ? 17.699 -5.195 18.782 1.00 52.86 186 GLY A CA 1
ATOM 1387 C C . GLY A 1 199 ? 17.044 -3.817 18.943 1.00 51.12 186 GLY A C 1
ATOM 1388 O O . GLY A 1 199 ? 16.187 -3.667 19.805 1.00 56.53 186 GLY A O 1
ATOM 1389 N N . ILE A 1 200 ? 17.398 -2.844 18.082 1.00 55.16 187 ILE A N 1
ATOM 1390 C CA . ILE A 1 200 ? 16.774 -1.519 18.059 1.00 54.63 187 ILE A CA 1
ATOM 1391 C C . ILE A 1 200 ? 15.583 -1.535 17.097 1.00 51.03 187 ILE A C 1
ATOM 1392 O O . ILE A 1 200 ? 15.746 -1.852 15.924 1.00 53.67 187 ILE A O 1
ATOM 1397 N N . ARG A 1 201 ? 14.396 -1.173 17.608 1.00 55.17 188 ARG A N 1
ATOM 1398 C CA . ARG A 1 201 ? 13.167 -1.068 16.828 1.00 50.30 188 ARG A CA 1
ATOM 1399 C C . ARG A 1 201 ? 13.046 0.339 16.250 1.00 55.12 188 ARG A C 1
ATOM 1400 O O . ARG A 1 201 ? 13.520 1.304 16.852 1.00 51.42 188 ARG A O 1
ATOM 1408 N N . VAL A 1 202 ? 12.424 0.467 15.067 1.00 51.51 189 VAL A N 1
ATOM 1409 C CA . VAL A 1 202 ? 12.253 1.806 14.497 1.00 50.36 189 VAL A CA 1
ATOM 1410 C C . VAL A 1 202 ? 10.835 1.915 13.948 1.00 48.45 189 VAL A C 1
ATOM 1411 O O . VAL A 1 202 ? 10.427 1.106 13.117 1.00 53.94 189 VAL A O 1
ATOM 1415 N N . ASN A 1 203 ? 10.090 2.924 14.391 1.00 47.90 190 ASN A N 1
ATOM 1416 C CA . ASN A 1 203 ? 8.674 2.973 14.062 1.00 45.58 190 ASN A CA 1
ATOM 1417 C C . ASN A 1 203 ? 8.267 4.422 13.875 1.00 45.82 190 ASN A C 1
ATOM 1418 O O . ASN A 1 203 ? 9.052 5.306 14.196 1.00 45.19 190 ASN A O 1
ATOM 1423 N N . ALA A 1 204 ? 7.040 4.625 13.364 1.00 45.54 191 ALA A N 1
ATOM 1424 C CA . ALA A 1 204 ? 6.459 5.934 13.108 1.00 44.63 191 ALA A CA 1
ATOM 1425 C C . 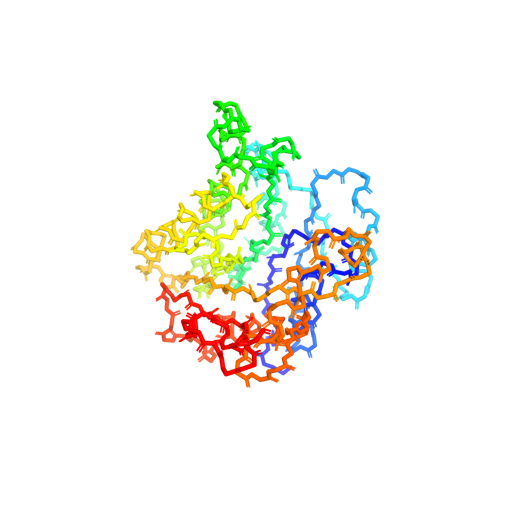ALA A 1 204 ? 4.982 5.894 13.460 1.00 47.43 191 ALA A C 1
ATOM 1426 O O . ALA A 1 204 ? 4.347 4.841 13.382 1.00 53.12 191 ALA A O 1
ATOM 1428 N N . ILE A 1 205 ? 4.469 7.042 13.905 1.00 50.29 192 ILE A N 1
ATOM 1429 C CA . ILE A 1 205 ? 3.039 7.239 14.003 1.00 47.32 192 ILE A CA 1
ATOM 1430 C C . ILE A 1 205 ? 2.659 8.268 12.946 1.00 43.21 192 ILE A C 1
ATOM 1431 O O . ILE A 1 205 ? 3.309 9.290 12.826 1.00 48.19 192 ILE A O 1
ATOM 1436 N N . SER A 1 206 ? 1.605 7.973 12.194 1.00 44.63 193 SER A N 1
ATOM 1437 C CA . SER A 1 206 ? 1.014 8.925 11.267 1.00 45.48 193 SER A CA 1
ATOM 1438 C C . SER A 1 206 ? -0.181 9.528 11.978 1.00 50.11 193 SER A C 1
ATOM 1439 O O . SER A 1 206 ? -1.193 8.856 12.133 1.00 49.42 193 SER A O 1
ATOM 1442 N N . ALA A 1 207 ? 0.014 10.730 12.544 1.00 48.48 194 ALA A N 1
ATOM 1443 C CA . ALA A 1 207 ? -1.062 11.377 13.267 1.00 49.49 194 ALA A CA 1
ATOM 1444 C C . ALA A 1 207 ? -2.076 11.985 12.296 1.00 51.11 194 ALA A C 1
ATOM 1445 O O . ALA A 1 207 ? -1.740 12.481 11.220 1.00 49.14 194 ALA A O 1
ATOM 1447 N N . GLY A 1 208 ? -3.350 11.907 12.687 1.00 55.99 195 GLY A N 1
ATOM 1448 C CA . GLY A 1 208 ? -4.388 12.670 12.022 1.00 51.56 195 GLY A CA 1
ATOM 1449 C C . GLY A 1 208 ? -4.212 14.159 12.295 1.00 50.74 195 GLY A C 1
ATOM 1450 O O . GLY A 1 208 ? -3.409 14.565 13.152 1.00 53.60 195 GLY A O 1
ATOM 1451 N N . PRO A 1 209 ? -4.926 15.015 11.538 1.00 53.77 196 PRO A N 1
ATOM 1452 C CA . PRO A 1 209 ? -4.900 16.458 11.789 1.00 58.42 196 PRO A CA 1
ATOM 1453 C C . PRO A 1 209 ? -5.445 16.752 13.188 1.00 60.36 196 PRO A C 1
ATOM 1454 O O . PRO A 1 209 ? -6.441 16.167 13.611 1.00 75.70 196 PRO A O 1
ATOM 1458 N N . ILE A 1 210 ? -4.745 17.618 13.927 1.00 60.80 197 ILE A N 1
ATOM 1459 C CA . ILE A 1 210 ? -5.101 17.904 15.305 1.00 62.90 197 ILE A CA 1
ATOM 1460 C C . ILE A 1 210 ? -5.597 19.343 15.408 1.00 67.09 197 ILE A C 1
ATOM 1461 O O . ILE A 1 210 ? -4.935 20.262 14.937 1.00 68.91 197 ILE A O 1
ATOM 1466 N N . ARG A 1 211 ? -6.782 19.523 16.004 1.00 70.73 198 ARG A N 1
ATOM 1467 C CA . ARG A 1 211 ? -7.343 20.853 16.214 1.00 70.77 198 ARG A CA 1
ATOM 1468 C C . ARG A 1 211 ? -6.630 21.523 17.388 1.00 68.53 198 ARG A C 1
ATOM 1469 O O . ARG A 1 211 ? -6.861 21.190 18.548 1.00 75.12 198 ARG A O 1
ATOM 1477 N N . THR A 1 212 ? -5.718 22.446 17.077 1.00 66.40 199 THR A N 1
ATOM 1478 C CA . THR A 1 212 ? -5.072 23.218 18.124 1.00 75.44 199 THR A CA 1
ATOM 1479 C C . THR A 1 212 ? -5.547 24.666 18.068 1.00 76.68 199 THR A C 1
ATOM 1480 O O . THR A 1 212 ? -6.169 25.094 17.090 1.00 80.26 199 THR A O 1
ATOM 1484 N N . LEU A 1 213 ? -5.196 25.412 19.121 1.00 93.14 200 LEU A N 1
ATOM 1485 C CA . LEU A 1 213 ? -5.457 26.839 19.220 1.00 95.12 200 LEU A CA 1
ATOM 1486 C C . LEU A 1 213 ? -4.888 27.538 17.986 1.00 99.55 200 LEU A C 1
ATOM 1487 O O . LEU A 1 213 ? -5.633 28.112 17.185 1.00 90.02 200 LEU A O 1
ATOM 1492 N N . ALA A 1 214 ? -3.558 27.438 17.843 1.00 105.44 201 ALA A N 1
ATOM 1493 C CA . ALA A 1 214 ? -2.808 28.032 16.748 1.00 97.05 201 ALA A CA 1
ATOM 1494 C C . ALA A 1 214 ? -3.460 27.689 15.409 1.00 96.84 201 ALA A C 1
ATOM 1495 O O . ALA A 1 214 ? -3.846 28.577 14.647 1.00 102.88 201 ALA A O 1
ATOM 1497 N N . ALA A 1 215 ? -3.619 26.387 15.160 1.00 89.96 202 ALA A N 1
ATOM 1498 C CA . ALA A 1 215 ? -4.035 25.885 13.861 1.00 91.27 202 ALA A CA 1
ATOM 1499 C C . ALA A 1 215 ? -5.406 26.439 13.481 1.00 91.60 202 ALA A C 1
ATOM 1500 O O . ALA A 1 215 ? -5.597 26.856 12.338 1.00 95.67 202 ALA A O 1
ATOM 1502 N N . SER A 1 216 ? -6.338 26.460 14.450 1.00 103.61 203 SER A N 1
ATOM 1503 C CA . SER A 1 216 ? -7.699 26.954 14.255 1.00 97.00 203 SER A CA 1
ATOM 1504 C C . SER A 1 216 ? -7.693 28.401 13.758 1.00 93.87 203 SER A C 1
ATOM 1505 O O . SER A 1 216 ? -8.668 28.841 13.152 1.00 88.42 203 SER A O 1
ATOM 1508 N N . GLY A 1 217 ? -6.586 29.112 14.031 1.00 92.01 204 GLY A N 1
ATOM 1509 C CA . GLY A 1 217 ? -6.316 30.453 13.536 1.00 93.37 204 GLY A CA 1
ATOM 1510 C C . GLY A 1 217 ? -6.387 30.585 12.013 1.00 95.55 204 GLY A C 1
ATOM 1511 O O . GLY A 1 217 ? -6.806 31.624 11.513 1.00 96.78 204 GLY A O 1
ATOM 1512 N N . ILE A 1 218 ? -5.997 29.537 11.271 1.00 97.23 205 ILE A N 1
ATOM 1513 C CA . ILE A 1 218 ? -5.868 29.638 9.819 1.00 95.32 205 ILE A CA 1
ATOM 1514 C C . ILE A 1 218 ? -7.104 29.060 9.122 1.00 91.90 205 ILE A C 1
ATOM 1515 O O . ILE A 1 218 ? -7.351 27.855 9.184 1.00 84.86 205 ILE A O 1
ATOM 1520 N N . LYS A 1 219 ? -7.844 29.928 8.417 1.00 84.53 206 LYS A N 1
ATOM 1521 C CA . LYS A 1 219 ? -9.066 29.559 7.717 1.00 89.94 206 LYS A CA 1
ATOM 1522 C C . LYS A 1 219 ? -8.879 28.247 6.954 1.00 96.99 206 LYS A C 1
ATOM 1523 O O . LYS A 1 219 ? -9.712 27.346 7.057 1.00 90.93 206 LYS A O 1
ATOM 1529 N N . SER A 1 220 ? -7.790 28.158 6.181 1.00 96.74 207 SER A N 1
ATOM 1530 C CA . SER A 1 220 ? -7.557 27.015 5.311 1.00 93.31 207 SER A CA 1
ATOM 1531 C C . SER A 1 220 ? -7.293 25.746 6.122 1.00 88.22 207 SER A C 1
ATOM 1532 O O . SER A 1 220 ? -7.679 24.646 5.714 1.00 81.90 207 SER A O 1
ATOM 1535 N N . PHE A 1 221 ? -6.626 25.914 7.269 1.00 77.90 208 PHE A N 1
ATOM 1536 C CA . PHE A 1 221 ? -6.375 24.798 8.158 1.00 84.06 208 PHE A CA 1
ATOM 1537 C C . PHE A 1 221 ? -7.677 24.350 8.832 1.00 88.66 208 PHE A C 1
ATOM 1538 O O . PHE A 1 221 ? -8.007 23.166 8.807 1.00 82.95 208 PHE A O 1
ATOM 1546 N N . ARG A 1 222 ? -8.440 25.294 9.397 1.00 82.66 209 ARG A N 1
ATOM 1547 C CA . ARG A 1 222 ? -9.708 24.952 10.022 1.00 83.59 209 ARG A CA 1
ATOM 1548 C C . ARG A 1 222 ? -10.573 24.180 9.028 1.00 75.95 209 ARG A C 1
ATOM 1549 O O . ARG A 1 222 ? -11.327 23.293 9.412 1.00 79.89 209 ARG A O 1
ATOM 1557 N N . ARG A 1 223 ? -10.461 24.520 7.742 1.00 73.40 210 ARG A N 1
ATOM 1558 C CA . ARG A 1 223 ? -11.332 23.913 6.752 1.00 83.09 210 ARG A CA 1
ATOM 1559 C C . ARG A 1 223 ? -10.931 22.452 6.585 1.00 83.85 210 ARG A C 1
ATOM 1560 O O . ARG A 1 223 ? -11.782 21.580 6.447 1.00 79.49 210 ARG A O 1
ATOM 1568 N N . MET A 1 224 ? -9.619 22.211 6.589 1.00 82.38 211 MET A N 1
ATOM 1569 C CA . MET A 1 224 ? -9.083 20.882 6.382 1.00 87.49 211 MET A CA 1
ATOM 1570 C C . MET A 1 224 ? -9.447 20.019 7.590 1.00 86.06 211 MET A C 1
ATOM 1571 O O . MET A 1 224 ? -9.757 18.842 7.421 1.00 92.48 211 MET A O 1
ATOM 1576 N N . LEU A 1 225 ? -9.442 20.624 8.787 1.00 75.58 212 LEU A N 1
ATOM 1577 C CA . LEU A 1 225 ? -9.814 19.938 10.016 1.00 78.46 212 LEU A CA 1
ATOM 1578 C C . LEU A 1 225 ? -11.256 19.465 9.898 1.00 78.28 212 LEU A C 1
ATOM 1579 O O . LEU A 1 225 ? -11.591 18.381 10.368 1.00 83.00 212 LEU A O 1
ATOM 1584 N N . ASP A 1 226 ? -12.079 20.274 9.223 1.00 69.11 213 ASP A N 1
ATOM 1585 C CA . ASP A 1 226 ? -13.516 20.069 9.232 1.00 71.98 213 ASP A CA 1
ATOM 1586 C C . ASP A 1 226 ? -13.903 19.001 8.222 1.00 77.41 213 ASP A C 1
ATOM 1587 O O . ASP A 1 226 ? -14.809 18.215 8.479 1.00 79.59 213 ASP A O 1
ATOM 1592 N N . VAL A 1 227 ? -13.221 18.968 7.073 1.00 79.41 214 VAL A N 1
ATOM 1593 C CA . VAL A 1 227 ? -13.504 17.876 6.155 1.00 85.13 214 VAL A CA 1
ATOM 1594 C C . VAL A 1 227 ? -12.964 16.566 6.740 1.00 76.49 214 VAL A C 1
ATOM 1595 O O . VAL A 1 227 ? -13.535 15.500 6.505 1.00 77.98 214 VAL A O 1
ATOM 1599 N N . SER A 1 228 ? -11.895 16.662 7.541 1.00 72.07 215 SER A N 1
ATOM 1600 C CA . SER A 1 228 ? -11.323 15.503 8.216 1.00 77.49 215 SER A CA 1
ATOM 1601 C C . SER A 1 228 ? -12.391 14.812 9.058 1.00 77.04 215 SER A C 1
ATOM 1602 O O . SER A 1 228 ? -12.706 13.655 8.804 1.00 80.06 215 SER A O 1
ATOM 1605 N N . GLU A 1 229 ? -12.928 15.539 10.048 1.00 68.03 216 GLU A N 1
ATOM 1606 C CA . GLU A 1 229 ? -13.993 15.066 10.917 1.00 76.27 216 GLU A CA 1
ATOM 1607 C C . GLU A 1 229 ? -15.150 14.476 10.120 1.00 76.87 216 GLU A C 1
ATOM 1608 O O . GLU A 1 229 ? -15.837 13.598 10.635 1.00 73.38 216 GLU A O 1
ATOM 1614 N N . LYS A 1 230 ? -15.367 14.986 8.895 1.00 70.43 217 LYS A N 1
ATOM 1615 C CA . LYS A 1 230 ? -16.482 14.587 8.042 1.00 73.61 217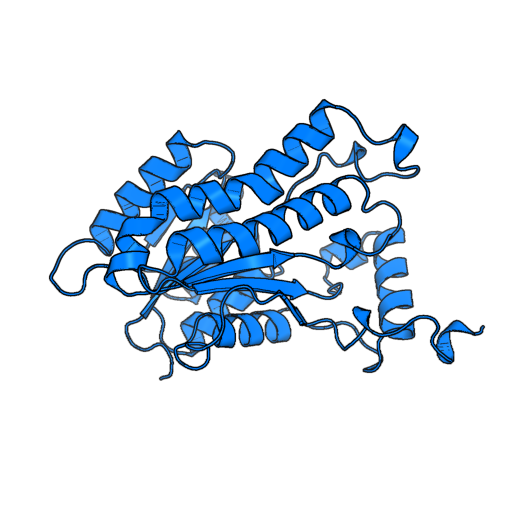 LYS A CA 1
ATOM 1616 C C . LYS A 1 230 ? -16.173 13.283 7.312 1.00 80.14 217 LYS A C 1
ATOM 1617 O O . LYS A 1 230 ? -17.057 12.640 6.750 1.00 83.09 217 LYS A O 1
ATOM 1623 N N . ILE A 1 231 ? -14.890 12.947 7.227 1.00 76.23 218 ILE A N 1
ATOM 1624 C CA . ILE A 1 231 ? -14.486 11.798 6.442 1.00 68.50 218 ILE A CA 1
ATOM 1625 C C . ILE A 1 231 ? -14.176 10.669 7.419 1.00 60.64 218 ILE A C 1
ATOM 1626 O O . ILE A 1 231 ? -14.390 9.510 7.092 1.00 63.33 218 ILE A O 1
ATOM 1631 N N . ALA A 1 232 ? -13.658 11.028 8.605 1.00 57.42 219 ALA A N 1
ATOM 1632 C CA . ALA A 1 232 ? -13.045 10.058 9.502 1.00 60.88 219 ALA A CA 1
ATOM 1633 C C . ALA A 1 232 ? -14.148 9.207 10.117 1.00 57.61 219 ALA A C 1
ATOM 1634 O O . ALA A 1 232 ? -15.174 9.740 10.520 1.00 58.88 219 ALA A O 1
ATOM 1636 N N . PRO A 1 233 ? -13.986 7.867 10.158 1.00 53.93 220 PRO A N 1
ATOM 1637 C CA . PRO A 1 233 ? -14.991 6.993 10.754 1.00 57.99 220 PRO A CA 1
ATOM 1638 C C . PRO A 1 233 ? -15.505 7.394 12.142 1.00 60.05 220 PRO A C 1
ATOM 1639 O O . PRO A 1 233 ? -16.683 7.194 12.421 1.00 63.08 220 PRO A O 1
ATOM 1643 N N . LEU A 1 234 ? -14.630 7.927 13.010 1.00 59.43 221 LEU A N 1
ATOM 1644 C CA . LEU A 1 234 ? -15.000 8.235 14.385 1.00 53.22 221 LEU A CA 1
ATOM 1645 C C . LEU A 1 234 ? -15.623 9.619 14.445 1.00 60.27 221 LEU A C 1
ATOM 1646 O O . LEU A 1 234 ? -15.933 10.090 15.536 1.00 58.69 221 LEU A O 1
ATOM 1651 N N . GLN A 1 235 ? -15.710 10.294 13.291 1.00 63.53 222 GLN A N 1
ATOM 1652 C CA . GLN A 1 235 ? -16.406 11.571 13.201 1.00 68.10 222 GLN A CA 1
ATOM 1653 C C . GLN A 1 235 ? -15.801 12.598 14.159 1.00 61.00 222 GLN A C 1
ATOM 1654 O O . GLN A 1 235 ? -16.525 13.312 14.847 1.00 67.80 222 GLN A O 1
ATOM 1660 N N . ARG A 1 236 ? -14.469 12.653 14.204 1.00 60.30 223 ARG A N 1
ATOM 1661 C CA . ARG A 1 236 ? -13.731 13.635 14.984 1.00 62.94 223 ARG A CA 1
ATOM 1662 C C . ARG A 1 236 ? -12.269 13.575 14.564 1.00 60.55 223 ARG A C 1
ATOM 1663 O O . ARG A 1 236 ? -11.886 12.686 13.815 1.00 71.48 223 ARG A O 1
ATOM 1671 N N . ASN A 1 237 ? -11.498 14.564 15.022 1.00 59.12 224 ASN A N 1
ATOM 1672 C CA . ASN A 1 237 ? -10.054 14.624 14.925 1.00 59.63 224 ASN A CA 1
ATOM 1673 C C . ASN A 1 237 ? -9.483 14.046 16.219 1.00 62.48 224 ASN A C 1
ATOM 1674 O O . ASN A 1 237 ? -10.171 14.050 17.230 1.00 61.19 224 ASN A O 1
ATOM 1679 N N . VAL A 1 238 ? -8.239 13.541 16.178 1.00 53.47 225 VAL A N 1
ATOM 1680 C CA . VAL A 1 238 ? -7.645 12.930 17.353 1.00 56.68 225 VAL A CA 1
ATOM 1681 C C . VAL A 1 238 ? -7.074 14.052 18.225 1.00 57.92 225 VAL A C 1
ATOM 1682 O O . VAL A 1 238 ? -6.902 15.175 17.759 1.00 52.75 225 VAL A O 1
ATOM 1686 N N . SER A 1 239 ? -6.822 13.746 19.498 1.00 54.64 226 SER A N 1
ATOM 1687 C CA . SER A 1 239 ? -6.178 14.672 20.411 1.00 58.62 226 SER A CA 1
ATOM 1688 C C . SER A 1 239 ? -4.697 14.312 20.555 1.00 62.28 226 SER A C 1
ATOM 1689 O O . SER A 1 239 ? -4.282 13.180 20.280 1.00 58.38 226 SER A O 1
ATOM 1692 N N . GLN A 1 240 ? -3.907 15.285 21.020 1.00 61.59 227 GLN A N 1
ATOM 1693 C CA . GLN A 1 240 ? -2.490 15.063 21.259 1.00 62.42 227 GLN A CA 1
ATOM 1694 C C . GLN A 1 240 ? -2.283 13.872 22.187 1.00 57.25 227 GLN A C 1
ATOM 1695 O O . GLN A 1 240 ? -1.320 13.124 22.009 1.00 63.67 227 GLN A O 1
ATOM 1701 N N . GLU A 1 241 ? -3.193 13.696 23.155 1.00 60.43 228 GLU A N 1
ATOM 1702 C CA . GLU A 1 241 ? -3.013 12.674 24.176 1.00 57.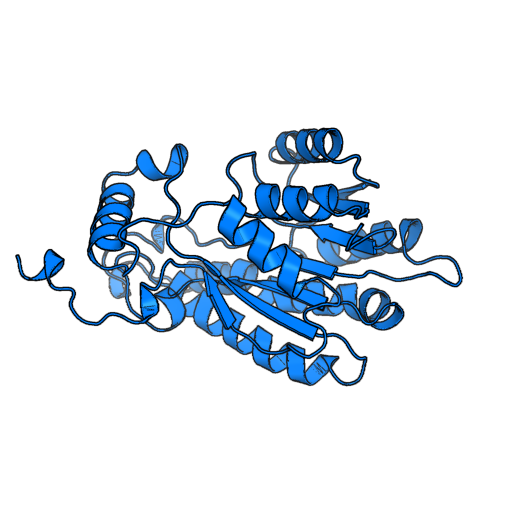87 228 GLU A CA 1
ATOM 1703 C C . GLU A 1 241 ? -3.205 11.278 23.564 1.00 53.38 228 GLU A C 1
ATOM 1704 O O . GLU A 1 241 ? -2.529 10.316 23.943 1.00 56.66 228 GLU A O 1
ATOM 1710 N N . GLU A 1 242 ? -4.109 11.168 22.584 1.00 47.64 229 GLU A N 1
ATOM 1711 C CA . GLU A 1 242 ? -4.245 9.930 21.828 1.00 54.99 229 GLU A CA 1
ATOM 1712 C C . GLU A 1 242 ? -2.923 9.592 21.133 1.00 52.26 229 GLU A C 1
ATOM 1713 O O . GLU A 1 242 ? -2.478 8.443 21.152 1.00 52.65 229 GLU A O 1
ATOM 1719 N N . VAL A 1 243 ? -2.236 10.608 20.597 1.00 52.33 230 VAL A N 1
ATOM 1720 C CA . VAL A 1 243 ? -0.981 10.358 19.901 1.00 47.19 230 VAL A CA 1
ATOM 1721 C C . VAL A 1 243 ? 0.109 10.021 20.922 1.00 52.79 230 VAL A C 1
ATOM 1722 O O . VAL A 1 243 ? 0.896 9.095 20.717 1.00 47.87 230 VAL A O 1
ATOM 1726 N N . GLY A 1 244 ? 0.114 10.724 22.072 1.00 52.30 231 GLY A N 1
ATOM 1727 C CA . GLY A 1 244 ? 1.108 10.458 23.105 1.00 44.82 231 GLY A CA 1
ATOM 1728 C C . GLY A 1 244 ? 0.996 9.048 23.691 1.00 48.02 231 GLY A C 1
ATOM 1729 O O . GLY A 1 244 ? 2.002 8.384 23.932 1.00 50.38 231 GLY A O 1
ATOM 1730 N N . ASN A 1 245 ? -0.231 8.564 23.893 1.00 44.94 232 ASN A N 1
ATOM 1731 C CA . ASN A 1 245 ? -0.405 7.214 24.409 1.00 47.78 232 ASN A CA 1
ATOM 1732 C C . ASN A 1 245 ? -0.043 6.150 23.371 1.00 49.56 232 ASN A C 1
ATOM 1733 O O . ASN A 1 245 ? 0.467 5.092 23.730 1.00 56.00 232 ASN A O 1
ATOM 1738 N N . ALA A 1 246 ? -0.323 6.405 22.087 1.00 54.30 233 ALA A N 1
ATOM 1739 C CA . ALA A 1 246 ? 0.107 5.460 21.062 1.00 48.95 233 ALA A CA 1
ATOM 1740 C C . ALA A 1 246 ? 1.631 5.437 21.028 1.00 51.42 233 ALA A C 1
ATOM 1741 O O . ALA A 1 246 ? 2.229 4.381 20.845 1.00 54.68 233 ALA A O 1
ATOM 1743 N N . ALA A 1 247 ? 2.253 6.617 21.193 1.00 48.27 234 ALA A N 1
ATOM 1744 C CA . ALA A 1 247 ? 3.704 6.712 21.213 1.00 50.25 234 ALA A CA 1
ATOM 1745 C C . ALA A 1 247 ? 4.245 5.963 22.433 1.00 51.91 234 ALA A C 1
ATOM 1746 O O . ALA A 1 247 ? 5.206 5.192 22.357 1.00 52.11 234 ALA A O 1
ATOM 1748 N N . LEU A 1 248 ? 3.603 6.186 23.575 1.00 54.25 235 LEU A N 1
ATOM 1749 C CA . LEU A 1 248 ? 3.962 5.459 24.779 1.00 51.21 235 LEU A CA 1
ATOM 1750 C C . LEU A 1 248 ? 4.009 3.970 24.461 1.00 47.44 235 LEU A C 1
ATOM 1751 O O . LEU A 1 248 ? 4.997 3.315 24.763 1.00 54.01 235 LEU A O 1
ATOM 1756 N N . PHE A 1 249 ? 2.934 3.453 23.852 1.00 47.25 236 PHE A N 1
ATOM 1757 C CA . PHE A 1 249 ? 2.882 2.045 23.497 1.00 50.07 236 PHE A CA 1
ATOM 1758 C C . PHE A 1 249 ? 4.118 1.638 22.689 1.00 50.79 236 PHE A C 1
ATOM 1759 O O . PHE A 1 249 ? 4.806 0.687 23.050 1.00 52.84 236 PHE A O 1
ATOM 1767 N N . LEU A 1 250 ? 4.408 2.363 21.592 1.00 51.85 237 LEU A N 1
ATOM 1768 C CA . LEU A 1 250 ? 5.437 1.928 20.657 1.00 49.82 237 LEU A CA 1
ATOM 1769 C C . LEU A 1 250 ? 6.825 2.013 21.288 1.00 52.96 237 LEU A C 1
ATOM 1770 O O . LEU A 1 250 ? 7.740 1.310 20.856 1.00 49.68 237 LEU A O 1
ATOM 1775 N N . LEU A 1 251 ? 6.983 2.887 22.295 1.00 47.89 238 LEU A N 1
ATOM 1776 C CA . LEU A 1 251 ? 8.267 3.031 22.961 1.00 52.33 238 LEU A CA 1
ATOM 1777 C C . LEU A 1 251 ? 8.391 2.018 24.105 1.00 55.99 238 LEU A C 1
ATOM 1778 O O . LEU A 1 251 ? 9.462 1.884 24.688 1.00 57.63 238 LEU A O 1
ATOM 1783 N N . SER A 1 252 ? 7.307 1.281 24.402 1.00 57.15 239 SER A N 1
ATOM 1784 C CA . SER A 1 252 ? 7.237 0.418 25.571 1.00 54.28 239 SER A CA 1
ATOM 1785 C C . SER A 1 252 ? 7.602 -1.043 25.254 1.00 65.88 239 SER A C 1
ATOM 1786 O O . SER A 1 252 ? 7.536 -1.509 24.110 1.00 67.67 239 SER A O 1
ATOM 1789 N N . PRO A 1 253 ? 7.949 -1.848 26.285 1.00 63.51 240 PRO A N 1
ATOM 1790 C CA . PRO A 1 253 ? 8.181 -3.283 26.105 1.00 56.34 240 PRO A CA 1
ATOM 1791 C C . PRO A 1 253 ? 6.990 -4.031 25.508 1.00 55.90 240 PRO A C 1
ATOM 1792 O O . PRO A 1 253 ? 7.171 -5.095 24.925 1.00 62.68 240 PRO A O 1
ATOM 1796 N N . TRP A 1 254 ? 5.790 -3.459 25.613 1.00 55.17 241 TRP A N 1
ATOM 1797 C CA . TRP A 1 254 ? 4.615 -4.042 24.981 1.00 53.84 241 TRP A CA 1
ATOM 1798 C C . TRP A 1 254 ? 4.744 -4.111 23.464 1.00 56.23 241 TRP A C 1
ATOM 1799 O O . TRP A 1 254 ? 4.044 -4.911 22.842 1.00 56.64 241 TRP A O 1
ATOM 1810 N N . ALA A 1 255 ? 5.613 -3.263 22.885 1.00 51.97 242 ALA A N 1
ATOM 1811 C CA . ALA A 1 255 ? 5.762 -3.174 21.442 1.00 56.34 242 ALA A CA 1
ATOM 1812 C C . ALA A 1 255 ? 7.053 -3.846 20.975 1.00 50.81 242 ALA A C 1
ATOM 1813 O O . ALA A 1 255 ? 7.567 -3.549 19.904 1.00 55.84 242 ALA A O 1
ATOM 1815 N N . SER A 1 256 ? 7.554 -4.795 21.755 1.00 52.56 243 SER A N 1
ATOM 1816 C CA . SER A 1 256 ? 8.828 -5.422 21.454 1.00 50.40 243 SER A CA 1
ATOM 1817 C C . SER A 1 256 ? 8.756 -6.243 20.162 1.00 55.38 243 SER A C 1
ATOM 1818 O O . SER A 1 256 ? 9.777 -6.594 19.593 1.00 52.17 243 SER A O 1
ATOM 1821 N N . GLY A 1 257 ? 7.560 -6.568 19.659 1.00 52.42 244 GLY A N 1
ATOM 1822 C CA . GLY A 1 257 ? 7.555 -7.370 18.442 1.00 45.76 244 GLY A CA 1
ATOM 1823 C C . GLY A 1 257 ? 7.377 -6.514 17.198 1.00 47.59 244 GLY A C 1
ATOM 1824 O O . GLY A 1 257 ? 7.259 -7.063 16.108 1.00 56.03 244 GLY A O 1
ATOM 1825 N N . ILE A 1 258 ? 7.421 -5.177 17.360 1.00 48.29 245 ILE A N 1
ATOM 1826 C CA . ILE A 1 258 ? 6.996 -4.245 16.321 1.00 42.96 245 ILE A CA 1
ATOM 1827 C C . ILE A 1 258 ? 8.166 -3.358 15.913 1.00 47.72 245 ILE A C 1
ATOM 1828 O O . ILE A 1 258 ? 8.629 -2.541 16.701 1.00 50.98 245 ILE A O 1
ATOM 1833 N N . THR A 1 259 ? 8.556 -3.455 14.636 1.00 50.77 246 THR A N 1
ATOM 1834 C CA . THR A 1 259 ? 9.556 -2.583 14.045 1.00 50.08 246 THR A CA 1
ATOM 1835 C C . THR A 1 259 ? 9.181 -2.344 12.589 1.00 45.63 246 THR A C 1
ATOM 1836 O O . THR A 1 259 ? 8.564 -3.185 11.969 1.00 55.57 246 THR A O 1
ATOM 1840 N N . GLY A 1 260 ? 9.533 -1.186 12.052 1.00 44.54 247 GLY A N 1
ATOM 1841 C CA . GLY A 1 260 ? 9.155 -0.886 10.687 1.00 47.39 247 GLY A CA 1
ATOM 1842 C C . GLY A 1 260 ? 7.700 -0.417 10.534 1.00 51.59 247 GLY A C 1
ATOM 1843 O O . GLY A 1 260 ? 7.296 -0.205 9.401 1.00 59.52 247 GLY A O 1
ATOM 1844 N N . GLU A 1 261 ? 6.911 -0.277 11.621 1.00 49.53 248 GLU A N 1
ATOM 1845 C CA . GLU A 1 261 ? 5.478 0.025 11.515 1.00 51.55 248 GLU A CA 1
ATOM 1846 C C . GLU A 1 261 ? 5.263 1.518 11.303 1.00 48.84 248 GLU A C 1
ATOM 1847 O O . GLU A 1 261 ? 5.950 2.367 11.883 1.00 53.18 248 GLU A O 1
ATOM 1853 N N . ILE A 1 262 ? 4.308 1.819 10.425 1.00 50.31 249 ILE A N 1
ATOM 1854 C CA . ILE A 1 262 ? 3.598 3.085 10.425 1.00 50.14 249 ILE A CA 1
ATOM 1855 C C . ILE A 1 262 ? 2.244 2.816 11.093 1.00 57.35 249 ILE A C 1
ATOM 1856 O O . ILE A 1 262 ? 1.411 2.099 10.534 1.00 51.36 249 ILE A O 1
ATOM 1861 N N . LEU A 1 263 ? 2.053 3.368 12.298 1.00 49.14 250 LEU A N 1
ATOM 1862 C CA . LEU A 1 263 ? 0.808 3.255 13.037 1.00 51.08 250 LEU A CA 1
ATOM 1863 C C . LEU A 1 263 ? 0.004 4.534 12.821 1.00 49.53 250 LEU A C 1
ATOM 1864 O O . LEU A 1 263 ? 0.445 5.607 13.235 1.00 42.80 250 LEU A O 1
ATOM 1869 N N . PHE A 1 264 ? -1.176 4.400 12.203 1.00 42.18 251 PHE A N 1
ATOM 1870 C CA . PHE A 1 264 ? -2.046 5.542 11.994 1.00 46.04 251 PHE A CA 1
ATOM 1871 C C . PHE A 1 264 ? -2.847 5.796 13.268 1.00 51.39 251 PHE A C 1
ATOM 1872 O O . PHE A 1 264 ? -3.559 4.905 13.746 1.00 46.74 251 PHE A O 1
ATOM 1880 N N . VAL A 1 265 ? -2.731 7.018 13.797 1.00 50.15 252 VAL A N 1
ATOM 1881 C CA . VAL A 1 265 ? -3.592 7.475 14.879 1.00 47.12 252 VAL A CA 1
ATOM 1882 C C . VAL A 1 265 ? -4.361 8.677 14.354 1.00 47.51 252 VAL A C 1
ATOM 1883 O O . VAL A 1 265 ? -3.950 9.809 14.571 1.00 49.16 252 VAL A O 1
ATOM 1887 N N . ASP A 1 266 ? -5.446 8.415 13.614 1.00 47.48 253 ASP A N 1
ATOM 1888 C CA . ASP A 1 266 ? -6.062 9.436 12.776 1.00 54.19 253 ASP A CA 1
ATOM 1889 C C . ASP A 1 266 ? -7.565 9.200 12.729 1.00 53.39 253 ASP A C 1
ATOM 1890 O O . ASP A 1 266 ? -8.235 9.727 11.850 1.00 52.23 253 ASP A O 1
ATOM 1895 N N . ALA A 1 267 ? -8.070 8.417 13.690 1.00 53.03 254 ALA A N 1
ATOM 1896 C CA . ALA A 1 267 ? -9.490 8.155 13.823 1.00 51.01 254 ALA A CA 1
ATOM 1897 C C . ALA A 1 267 ? -10.018 7.527 12.540 1.00 49.31 254 ALA A C 1
ATOM 1898 O O . ALA A 1 267 ? -11.186 7.710 12.208 1.00 54.79 254 ALA A O 1
ATOM 1900 N N . GLY A 1 268 ? -9.143 6.838 11.795 1.00 51.26 255 GLY A N 1
ATOM 1901 C CA . GLY A 1 268 ? -9.568 6.026 10.658 1.00 51.68 255 GLY A CA 1
ATOM 1902 C C . GLY A 1 268 ? -9.648 6.754 9.308 1.00 52.70 255 GLY A C 1
ATOM 1903 O O . GLY A 1 268 ? -10.035 6.143 8.307 1.00 54.11 255 GLY A O 1
ATOM 1904 N N . PHE A 1 269 ? -9.283 8.040 9.268 1.00 55.49 256 PHE A N 1
ATOM 1905 C CA . PHE A 1 269 ? -9.277 8.843 8.041 1.00 60.30 256 PHE A CA 1
ATOM 1906 C C . PHE A 1 269 ? -8.659 8.112 6.840 1.00 65.42 256 PHE A C 1
ATOM 1907 O O . PHE A 1 269 ? -9.269 8.015 5.769 1.00 61.80 256 PHE A O 1
ATOM 1915 N N . ASN A 1 270 ? -7.440 7.586 7.017 1.00 57.26 257 ASN A N 1
ATOM 1916 C CA . ASN A 1 270 ? -6.667 7.093 5.889 1.00 57.29 257 ASN A CA 1
ATOM 1917 C C . ASN A 1 270 ? -7.401 5.962 5.173 1.00 59.61 257 ASN A C 1
ATOM 1918 O O . ASN A 1 270 ? -6.970 5.556 4.107 1.00 60.07 257 ASN A O 1
ATOM 1923 N N . THR A 1 271 ? -8.465 5.403 5.771 1.00 57.56 258 THR A N 1
ATOM 1924 C CA . THR A 1 271 ? -9.111 4.215 5.207 1.00 52.18 258 THR A CA 1
ATOM 1925 C C . THR A 1 271 ? -10.337 4.554 4.352 1.00 56.13 258 THR A C 1
ATOM 1926 O O . THR A 1 271 ? -10.917 3.667 3.717 1.00 58.51 258 THR A O 1
ATOM 1930 N N . VAL A 1 272 ? -10.767 5.822 4.351 1.00 60.53 259 VAL A N 1
ATOM 1931 C CA . VAL A 1 272 ? -11.975 6.169 3.610 1.00 67.68 259 VAL A CA 1
ATOM 1932 C C . VAL A 1 272 ? -11.615 6.747 2.241 1.00 69.84 259 VAL A C 1
ATOM 1933 O O . VAL A 1 272 ? -10.653 7.500 2.139 1.00 76.49 259 VAL A O 1
ATOM 1937 N N . ALA A 1 273 ? -12.399 6.398 1.208 1.00 77.16 260 ALA A N 1
ATOM 1938 C CA . ALA A 1 273 ? -12.344 7.043 -0.100 1.00 74.65 260 ALA A CA 1
ATOM 1939 C C . ALA A 1 273 ? -13.391 8.160 -0.216 1.00 75.10 260 ALA A C 1
ATOM 1940 O O . ALA A 1 273 ? -13.037 9.302 -0.504 1.00 79.65 260 ALA A O 1
ATOM 1942 N N . ILE A 1 274 ? -14.681 7.827 -0.051 1.00 71.87 261 ILE A N 1
ATOM 1943 C CA . ILE A 1 274 ? -15.744 8.830 -0.010 1.00 82.77 261 ILE A CA 1
ATOM 1944 C C . ILE A 1 274 ? -16.707 8.487 1.130 1.00 82.40 261 ILE A C 1
ATOM 1945 O O . ILE A 1 274 ? -17.334 7.425 1.129 1.00 78.22 261 ILE A O 1
ATOM 1950 N N . SER A 1 275 ? -16.842 9.398 2.098 1.00 80.18 262 SER A N 1
ATOM 1951 C CA . SER A 1 275 ? -17.786 9.180 3.187 1.00 83.39 262 SER A CA 1
ATOM 1952 C C . SER A 1 275 ? -19.198 9.553 2.739 1.00 87.59 262 SER A C 1
ATOM 1953 O O . SER A 1 275 ? -19.377 10.326 1.794 1.00 83.69 262 SER A O 1
ATOM 1956 N N . GLU A 1 276 ? -20.189 8.984 3.438 1.00 91.02 263 GLU A N 1
ATOM 1957 C CA . GLU A 1 276 ? -21.594 9.294 3.223 1.00 96.13 263 GLU A CA 1
ATOM 1958 C C . GLU A 1 276 ? -21.865 10.759 3.577 1.00 93.16 263 GLU A C 1
ATOM 1959 O O . GLU A 1 276 ? -22.643 11.426 2.891 1.00 79.43 263 GLU A O 1
ATOM 1965 N N . LYS A 1 277 ? -21.204 11.258 4.633 1.00 86.05 264 LYS A N 1
ATOM 1966 C CA . LYS A 1 277 ? -21.340 12.650 5.046 1.00 94.50 264 LYS A CA 1
ATOM 1967 C C . LYS A 1 277 ? -20.836 13.584 3.942 1.00 102.11 264 LYS A C 1
ATOM 1968 O O . LYS A 1 277 ? -21.412 14.652 3.731 1.00 103.84 264 LYS A O 1
ATOM 1974 N N . ILE A 1 278 ? -19.790 13.159 3.214 1.00 90.14 265 ILE A N 1
ATOM 1975 C CA . ILE A 1 278 ? -19.191 13.969 2.161 1.00 92.36 265 ILE A CA 1
ATOM 1976 C C . ILE A 1 278 ? -20.117 14.055 0.948 1.00 87.47 265 ILE A C 1
ATOM 1977 O O . ILE A 1 278 ? -20.121 15.065 0.250 1.00 79.18 265 ILE A O 1
ATOM 1982 N N . MET A 1 279 ? -20.921 13.012 0.724 1.00 92.92 266 MET A N 1
ATOM 1983 C CA . MET A 1 279 ? -21.725 12.879 -0.482 1.00 107.38 266 MET A CA 1
ATOM 1984 C C . MET A 1 279 ? -22.561 14.132 -0.787 1.00 123.40 266 MET A C 1
ATOM 1985 O O . MET A 1 279 ? -23.156 14.214 -1.861 1.00 125.96 266 MET A O 1
ATOM 1990 N N . MET A 1 280 ? -22.592 15.110 0.140 1.00 130.75 267 MET A N 1
ATOM 1991 C CA . MET A 1 280 ? -23.155 16.438 -0.102 1.00 116.18 267 MET A CA 1
ATOM 1992 C C . MET A 1 280 ? -22.117 17.531 0.202 1.00 101.37 267 MET A C 1
ATOM 1993 O O . MET A 1 280 ? -21.873 17.799 1.406 1.00 85.03 267 MET A O 1
#

B-factor: mean 71.54, std 17.91, range [39.97, 154.1]

Secondary structure (DSSP, 8-state):
-TTTT-EEEE----SSSSHHHHHHHHHHHTT-EEEEEESSTTTHHHHHHHHHHHT-SEEEE--TT-HHHHHHHHHHHHHHHSSSTT---SEEEE------GGGGSS-HHHH--HHHHHHHHIIIIIHHHHHHHHHHHHHHHHT-EEEEEE-GGGTS--TTTTHHHHHHHHHHHHHHHHHHHHGGGT-EEEEEEEPP---HHHHTSHHHHHHHHHHHHHSTTSSPPPHHHHHHHHHHHHSGGGTT--S-EEEESTTGGG-SS-TTTT-